Protein AF-R5G4J9-F1 (afdb_monomer_lite)

Sequence (237 aa):
MSEKVEKSPFKRVKQSIEELWDEFDSHFKIKEWDGKPFEHPQTDELKATKELLESPNYYEMIPSGEECTKDNSLYLTIDQQWFDKIASGEKVVEYREIKETVMGKYLDLRESAQEQIVLNPNLGEEFDFSLDSYNNGIFLFVPRYFEYLRLGVGYNKNRDTAVVRIKGICFMPERTYKGDIFRFDYLDESVTEEKYDTAAKKGMEAVQDLLYKADGPDTYWIMAIHLGEVVELNRGK

Radius of gyration: 19.08 Å; chains: 1; bounding box: 54×46×50 Å

Foldseek 3Di:
DPPPPPPPLADEDAAAPVRVVVVLVQFWDADADPPDQADADDPPDQDCDPNNCNPRQKTFTDDPPDDDDPVQEQEDEDAPVVVVCVQVVVGQKDKDWDDPVCVSSWFNRYQYPVRDDDWSPNQDPDFDPDQFFCRSVGGTTHTDHHQWYWYWYDDDPQTKIWIWGFRIKGKGFDAQPVGARQAFAPPPPVDDPVCCVVQVVVPDNSNSVSGGDNPHRGTTMMMMTGTDDTPDIDHGD

pLDDT: mean 93.93, std 9.13, range [38.09, 98.5]

Secondary structure (DSSP, 8-state):
--------S-EE-SS-HHHHHHHHHHHEEEPPP-S---PPPPSS-SS--HHHHH-TTEEEE----PPP-SSSEEEEEE-HHHHHHHHTTS--EEEEEE-HHHHHHHB--EE-TTS---B-TT--SS---STTB-GGG--SBPBPP-SEEEEEESS-SS--EEEEEEEEEEEEEPBPTTSSB-EE-TT-TTS-HHHHHHHHTT-HHHHHHHH--TT-SEE-EEEEEEEEEEEEEE---

Structure (mmCIF, N/CA/C/O backbone):
data_AF-R5G4J9-F1
#
_entry.id   AF-R5G4J9-F1
#
loop_
_atom_site.group_PDB
_atom_site.id
_atom_site.type_symbol
_atom_site.label_atom_id
_atom_site.label_alt_id
_atom_site.label_comp_id
_atom_site.label_asym_id
_atom_site.label_entity_id
_atom_site.label_seq_id
_atom_site.pdbx_PDB_ins_code
_atom_site.Cartn_x
_atom_site.Cartn_y
_atom_site.Cartn_z
_atom_site.occupancy
_atom_site.B_iso_or_equiv
_atom_site.auth_seq_id
_atom_site.auth_comp_id
_atom_site.auth_asym_id
_atom_site.auth_atom_id
_atom_site.pdbx_PDB_model_num
ATOM 1 N N . MET A 1 1 ? 15.648 29.287 -13.900 1.00 39.91 1 MET A N 1
ATOM 2 C CA . MET A 1 1 ? 14.796 28.204 -13.372 1.00 39.91 1 MET A CA 1
ATOM 3 C C . MET A 1 1 ? 14.854 28.314 -11.864 1.00 39.91 1 MET A C 1
ATOM 5 O O . MET A 1 1 ? 15.954 28.304 -11.336 1.00 39.91 1 MET A O 1
ATOM 9 N N . SER A 1 2 ? 13.735 28.568 -11.185 1.00 38.09 2 SER A N 1
ATOM 10 C CA . SER A 1 2 ? 13.723 28.533 -9.720 1.00 38.09 2 SER A CA 1
ATOM 11 C C . SER A 1 2 ? 13.909 27.080 -9.300 1.00 38.09 2 SER A C 1
ATOM 13 O O . SER A 1 2 ? 13.044 26.261 -9.617 1.00 38.09 2 SER A O 1
ATOM 15 N N . GLU A 1 3 ? 15.018 26.761 -8.637 1.00 43.56 3 GLU A N 1
ATOM 16 C CA . GLU A 1 3 ? 15.161 25.514 -7.889 1.00 43.56 3 GLU A CA 1
ATOM 17 C C . GLU A 1 3 ? 13.954 25.420 -6.953 1.00 43.56 3 GLU A C 1
ATOM 19 O O . GLU A 1 3 ? 13.803 26.205 -6.013 1.00 43.56 3 GLU A O 1
ATOM 24 N N . LYS A 1 4 ? 13.008 24.532 -7.273 1.00 43.41 4 LYS A N 1
ATOM 25 C CA . LYS A 1 4 ? 11.999 24.144 -6.297 1.00 43.41 4 LYS A CA 1
ATOM 26 C C . LYS A 1 4 ? 12.796 23.460 -5.201 1.00 43.41 4 LYS A C 1
ATOM 28 O O . LYS A 1 4 ? 13.317 22.381 -5.436 1.00 43.41 4 LYS A O 1
ATOM 33 N N . VAL A 1 5 ? 12.926 24.110 -4.048 1.00 44.66 5 VAL A N 1
ATOM 34 C CA . VAL A 1 5 ? 13.432 23.456 -2.842 1.00 44.66 5 VAL A CA 1
ATOM 35 C C . VAL A 1 5 ? 12.524 22.258 -2.612 1.00 44.66 5 VAL A C 1
ATOM 37 O O . VAL A 1 5 ? 11.349 22.421 -2.265 1.00 44.66 5 VAL A O 1
ATOM 40 N N . GLU A 1 6 ? 13.039 21.077 -2.920 1.00 54.91 6 GLU A N 1
ATOM 41 C CA . GLU A 1 6 ? 12.341 19.821 -2.740 1.00 54.91 6 GLU A CA 1
ATOM 42 C C . GLU A 1 6 ? 12.129 19.663 -1.238 1.00 54.91 6 GLU A C 1
ATOM 44 O O . GLU A 1 6 ? 13.070 19.558 -0.449 1.00 54.91 6 GLU A O 1
ATOM 49 N N . LYS A 1 7 ? 10.879 19.829 -0.802 1.00 69.62 7 LYS A N 1
ATOM 50 C CA . LYS A 1 7 ? 10.555 19.673 0.610 1.00 69.62 7 LYS A CA 1
ATOM 51 C C . LYS A 1 7 ? 10.703 18.197 0.924 1.00 69.62 7 LYS A C 1
ATOM 53 O O . LYS A 1 7 ? 9.958 17.401 0.360 1.00 69.62 7 LYS A O 1
ATOM 58 N N . SER A 1 8 ? 11.624 17.880 1.833 1.00 82.12 8 SER A N 1
ATOM 59 C CA . SER A 1 8 ? 11.754 16.538 2.391 1.00 82.12 8 SER A CA 1
ATOM 60 C C . SER A 1 8 ? 10.366 15.990 2.753 1.00 82.12 8 SER A C 1
ATOM 62 O O . SER A 1 8 ? 9.565 16.713 3.364 1.00 82.12 8 SER A O 1
ATOM 64 N N . PRO A 1 9 ? 10.050 14.745 2.363 1.00 87.25 9 PRO A N 1
ATOM 65 C CA . PRO A 1 9 ? 8.770 14.133 2.689 1.00 87.25 9 PRO A 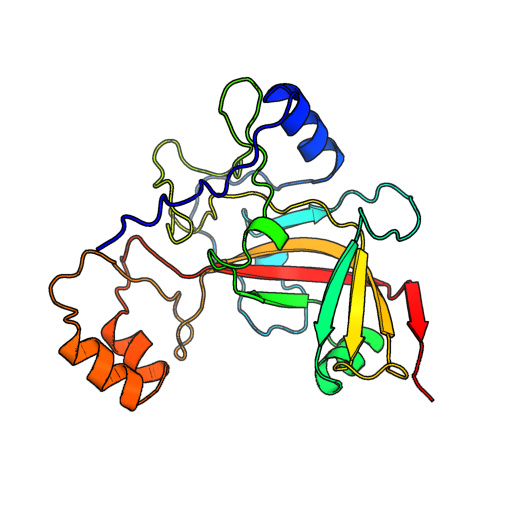CA 1
ATOM 66 C C . PRO A 1 9 ? 8.655 13.773 4.175 1.00 87.25 9 PRO A C 1
ATOM 68 O O . PRO A 1 9 ? 7.545 13.540 4.669 1.00 87.25 9 PRO A O 1
ATOM 71 N N . PHE A 1 10 ? 9.787 13.754 4.882 1.00 93.44 10 PHE A N 1
ATOM 72 C CA . PHE A 1 10 ? 9.883 13.398 6.285 1.00 93.44 10 PHE A CA 1
ATOM 73 C C . PHE A 1 10 ? 9.417 14.532 7.196 1.00 93.44 10 PHE A C 1
ATOM 75 O O . PHE A 1 10 ? 9.657 15.720 6.959 1.00 93.44 10 PHE A O 1
ATOM 82 N N . LYS A 1 11 ? 8.713 14.153 8.262 1.00 94.38 11 LYS A N 1
ATOM 83 C CA . LYS A 1 11 ? 8.150 15.080 9.243 1.00 94.38 11 LYS A CA 1
ATOM 84 C C . LYS A 1 11 ? 8.848 14.876 10.573 1.00 94.38 11 LYS A C 1
ATOM 86 O O . LYS A 1 11 ? 8.562 13.906 11.270 1.00 94.38 11 LYS A O 1
ATOM 91 N N . ARG A 1 12 ? 9.715 15.818 10.938 1.00 96.12 12 ARG A N 1
ATOM 92 C CA . ARG A 1 12 ? 10.417 15.777 12.220 1.00 96.12 12 ARG A CA 1
ATOM 93 C C . ARG A 1 12 ? 9.437 15.823 13.391 1.00 96.12 12 ARG A C 1
ATOM 95 O O . ARG A 1 12 ? 8.566 16.698 13.449 1.00 96.12 12 ARG A O 1
ATOM 102 N N . VAL A 1 13 ? 9.609 14.904 14.331 1.00 97.38 13 VAL A N 1
ATOM 103 C CA . VAL A 1 13 ? 8.850 14.815 15.579 1.00 97.38 13 VAL A CA 1
ATOM 104 C C . VAL A 1 13 ? 9.781 14.908 16.788 1.00 97.38 13 VAL A C 1
ATOM 106 O O . VAL A 1 13 ? 11.002 14.951 16.656 1.00 97.38 13 VAL A O 1
ATOM 109 N N . LYS A 1 14 ? 9.198 15.022 17.987 1.00 97.88 14 LYS A N 1
ATOM 110 C CA . LYS A 1 14 ? 9.971 15.074 19.238 1.00 97.88 14 LYS A CA 1
ATOM 111 C C . LYS A 1 14 ? 10.333 13.690 19.769 1.00 97.88 14 LYS A C 1
ATOM 113 O O . LYS A 1 14 ? 11.244 13.617 20.585 1.00 97.88 14 LYS A O 1
ATOM 118 N N . GLN A 1 15 ? 9.603 12.657 19.342 1.00 98.31 15 GLN A N 1
ATOM 119 C CA . GLN A 1 15 ? 9.831 11.289 19.787 1.00 98.31 15 GLN A CA 1
ATOM 120 C C . GLN A 1 15 ? 11.236 10.806 19.420 1.00 98.31 15 GLN A C 1
ATOM 122 O O . GLN A 1 15 ? 11.777 11.184 18.371 1.00 98.31 15 GLN A O 1
ATOM 127 N N . SER A 1 16 ? 11.814 9.972 20.278 1.00 98.31 16 SER A N 1
ATOM 128 C CA . SER A 1 16 ? 13.014 9.213 19.945 1.00 98.31 16 SER A CA 1
ATOM 129 C C . SER A 1 16 ? 12.702 8.100 18.940 1.00 98.31 16 SER A C 1
ATOM 131 O O . SER A 1 16 ? 11.540 7.776 18.695 1.00 98.31 16 SER A O 1
ATOM 133 N N . ILE A 1 17 ? 13.735 7.512 18.332 1.00 98.06 17 ILE A N 1
ATOM 134 C CA . ILE A 1 17 ? 13.544 6.354 17.451 1.00 98.06 17 ILE A CA 1
ATOM 135 C C . ILE A 1 17 ? 12.965 5.155 18.215 1.00 98.06 17 ILE A C 1
ATOM 137 O O . ILE A 1 17 ? 12.125 4.444 17.677 1.00 98.06 17 ILE A O 1
ATOM 141 N N . GLU A 1 18 ? 13.349 4.970 19.480 1.00 98.38 18 GLU A N 1
ATOM 142 C CA . GLU A 1 18 ? 12.827 3.908 20.345 1.00 98.38 18 GLU A CA 1
ATOM 143 C C . GLU A 1 18 ? 11.337 4.108 20.630 1.00 98.38 18 GLU A C 1
ATOM 145 O O . GLU A 1 18 ? 10.565 3.172 20.480 1.00 98.38 18 GLU A O 1
ATOM 150 N N . GLU A 1 19 ? 10.906 5.336 20.938 1.00 98.44 19 GLU A N 1
ATOM 151 C CA . GLU A 1 19 ? 9.484 5.642 21.146 1.00 98.44 19 GLU A CA 1
ATOM 152 C C . GLU A 1 19 ? 8.648 5.412 19.875 1.00 98.44 19 GLU A C 1
ATOM 154 O O . GLU A 1 19 ? 7.492 5.000 19.963 1.00 98.44 19 GLU A O 1
ATOM 159 N N . LEU A 1 20 ? 9.215 5.666 18.687 1.00 98.44 20 LEU A N 1
ATOM 160 C CA . LEU A 1 20 ? 8.542 5.374 17.418 1.00 98.44 20 LEU A CA 1
ATOM 161 C C . LEU A 1 20 ? 8.439 3.866 17.148 1.00 98.44 20 LEU A C 1
ATOM 163 O O . LEU A 1 20 ? 7.409 3.422 16.642 1.00 98.44 20 LEU A O 1
ATOM 167 N N . TRP A 1 21 ? 9.468 3.088 17.492 1.00 98.19 21 TRP A N 1
ATOM 168 C CA . TRP A 1 21 ? 9.424 1.626 17.408 1.00 98.19 21 TRP A CA 1
ATOM 169 C C . TRP A 1 21 ? 8.446 1.019 18.415 1.00 98.19 21 TRP A C 1
ATOM 171 O O . TRP A 1 21 ? 7.637 0.185 18.022 1.00 98.19 21 TRP A O 1
ATOM 181 N N . ASP A 1 22 ? 8.435 1.495 19.662 1.00 98.25 22 ASP A N 1
ATOM 182 C CA . ASP A 1 22 ? 7.471 1.062 20.681 1.00 98.25 22 ASP A CA 1
ATOM 183 C C . ASP A 1 22 ? 6.025 1.333 20.226 1.00 98.25 22 ASP A C 1
ATOM 185 O O . ASP A 1 22 ? 5.135 0.493 20.387 1.00 98.25 22 ASP A O 1
ATOM 189 N N . GLU A 1 23 ? 5.778 2.502 19.619 1.00 97.44 23 GLU A N 1
ATOM 190 C CA . GLU A 1 23 ? 4.481 2.835 19.027 1.00 97.44 23 GLU A CA 1
ATOM 191 C C . GLU A 1 23 ? 4.140 1.887 17.865 1.00 97.44 23 GLU A C 1
ATOM 193 O O . GLU A 1 23 ? 3.030 1.352 17.816 1.00 97.44 23 GLU A O 1
ATOM 198 N N . PHE A 1 24 ? 5.086 1.636 16.956 1.00 97.94 24 PHE A N 1
ATOM 199 C CA . PHE A 1 24 ? 4.911 0.711 15.836 1.00 97.94 24 PHE A CA 1
ATOM 200 C C . PHE A 1 24 ? 4.578 -0.715 16.312 1.00 97.94 24 PHE A C 1
ATOM 202 O O . PHE A 1 24 ? 3.574 -1.283 15.873 1.00 97.94 24 PHE A O 1
ATOM 209 N N . ASP A 1 25 ? 5.336 -1.257 17.264 1.00 97.69 25 ASP A N 1
ATOM 210 C CA . ASP A 1 25 ? 5.150 -2.609 17.809 1.00 97.69 25 ASP A CA 1
ATOM 211 C C . ASP A 1 25 ? 3.838 -2.750 18.599 1.00 97.69 25 ASP A C 1
ATOM 213 O O . ASP A 1 25 ? 3.261 -3.837 18.689 1.00 97.69 25 ASP A O 1
ATOM 217 N N . SER A 1 26 ? 3.314 -1.646 19.143 1.00 97.19 26 SER A N 1
ATOM 218 C CA . SER A 1 26 ? 1.988 -1.628 19.774 1.00 97.19 26 SER A CA 1
ATOM 219 C C . SER A 1 26 ? 0.833 -1.727 18.766 1.00 97.19 26 SER A C 1
ATOM 221 O O . SER A 1 26 ? -0.280 -2.120 19.126 1.00 97.19 26 SER A O 1
ATOM 223 N N . HIS A 1 27 ? 1.095 -1.391 17.501 1.00 97.31 27 HIS A N 1
ATOM 224 C CA . HIS A 1 27 ? 0.098 -1.271 16.442 1.00 97.31 27 HIS A CA 1
ATOM 225 C C . HIS A 1 27 ? 0.152 -2.391 15.408 1.00 97.31 27 HIS A C 1
ATOM 227 O O . HIS A 1 27 ? -0.870 -2.682 14.778 1.00 97.31 27 HIS A O 1
ATOM 233 N N . PHE A 1 28 ? 1.308 -3.027 15.235 1.00 98.19 28 PHE A N 1
ATOM 234 C CA . PHE A 1 28 ? 1.527 -3.988 14.168 1.00 98.19 28 PHE A CA 1
ATOM 235 C C . PHE A 1 28 ? 2.178 -5.269 14.669 1.00 98.19 28 PHE A C 1
ATOM 237 O O . PHE A 1 28 ? 3.071 -5.258 15.508 1.00 98.19 28 PHE A O 1
ATOM 244 N N . LYS A 1 29 ? 1.764 -6.395 14.086 1.00 97.38 29 LYS A N 1
ATOM 245 C CA . LYS A 1 29 ? 2.558 -7.625 14.092 1.00 97.38 29 LYS A CA 1
ATOM 246 C C . LYS A 1 29 ? 3.124 -7.834 12.702 1.00 97.38 29 LYS A C 1
ATOM 248 O O . LYS A 1 29 ? 2.388 -7.782 11.714 1.00 97.38 29 LYS A O 1
ATOM 253 N N . ILE A 1 30 ? 4.412 -8.129 12.640 1.00 94.75 30 ILE A N 1
ATOM 254 C CA . ILE A 1 30 ? 5.091 -8.515 11.410 1.00 94.75 30 ILE A CA 1
ATOM 255 C C . ILE A 1 30 ? 5.594 -9.950 11.532 1.00 94.75 30 ILE A C 1
ATOM 257 O O . ILE A 1 30 ? 5.901 -10.433 12.623 1.00 94.75 30 ILE A O 1
ATOM 261 N N . LYS A 1 31 ? 5.650 -10.652 10.402 1.00 91.19 31 LYS A N 1
ATOM 262 C CA . LYS A 1 31 ? 6.340 -11.937 10.321 1.00 91.19 31 LYS A CA 1
ATOM 263 C C . LYS A 1 31 ? 7.816 -11.688 10.056 1.00 91.19 31 LYS A C 1
ATOM 265 O O . LYS A 1 31 ? 8.157 -11.014 9.086 1.00 91.19 31 LYS A O 1
ATOM 270 N N . GLU A 1 32 ? 8.664 -12.268 10.896 1.00 91.31 32 GLU A N 1
ATOM 271 C CA . GLU A 1 32 ? 10.090 -12.361 10.602 1.00 91.31 32 GLU A CA 1
ATOM 272 C C . GLU A 1 32 ? 10.293 -13.130 9.297 1.00 91.31 32 GLU A C 1
ATOM 274 O O . GLU A 1 32 ? 9.683 -14.182 9.064 1.00 91.31 32 GLU A O 1
ATOM 279 N N . TRP A 1 33 ? 11.152 -12.587 8.446 1.00 92.56 33 TRP A N 1
ATOM 280 C CA . TRP A 1 33 ? 11.519 -13.188 7.179 1.00 92.56 33 TRP A CA 1
ATOM 281 C C . TRP A 1 33 ? 12.875 -13.880 7.279 1.00 92.56 33 TRP A C 1
ATOM 283 O O . TRP A 1 33 ? 13.821 -13.359 7.859 1.00 92.56 33 TRP A O 1
ATOM 293 N N . ASP A 1 34 ? 12.989 -15.062 6.678 1.00 89.75 34 ASP A N 1
ATOM 294 C CA . ASP A 1 34 ? 14.203 -15.881 6.733 1.00 89.75 34 ASP A CA 1
ATOM 295 C C . ASP A 1 34 ? 15.238 -15.528 5.648 1.00 89.75 34 ASP A C 1
ATOM 297 O O . ASP A 1 34 ? 16.209 -16.265 5.454 1.00 89.75 34 ASP A O 1
ATOM 301 N N . GLY A 1 35 ? 15.015 -14.434 4.914 1.00 88.44 35 GLY A N 1
ATOM 302 C CA . GLY A 1 35 ? 15.865 -13.972 3.819 1.00 88.44 35 GLY A CA 1
ATOM 303 C C . GLY A 1 35 ? 15.747 -14.791 2.529 1.00 88.44 35 GLY A C 1
ATOM 304 O O . GLY A 1 35 ? 16.464 -14.515 1.565 1.00 88.44 35 GLY A O 1
ATOM 305 N N . LYS A 1 36 ? 14.881 -15.815 2.471 1.00 89.88 36 LYS A N 1
ATOM 306 C CA . LYS A 1 36 ? 14.705 -16.613 1.250 1.00 89.88 36 LYS A CA 1
ATOM 307 C C . LYS A 1 36 ? 13.749 -15.933 0.273 1.00 89.88 36 LYS A C 1
ATOM 309 O O . LYS A 1 36 ? 12.754 -15.352 0.708 1.00 89.88 36 LYS A O 1
ATOM 314 N N . PRO A 1 37 ? 13.972 -16.078 -1.048 1.00 88.75 37 PRO A N 1
ATOM 315 C CA . PRO A 1 37 ? 13.021 -15.609 -2.048 1.00 88.75 37 PRO A CA 1
ATOM 316 C C . PRO A 1 37 ? 11.602 -16.094 -1.742 1.00 88.75 37 PRO A C 1
ATOM 318 O O . PRO A 1 37 ? 11.394 -17.269 -1.429 1.00 88.75 37 PRO A O 1
ATOM 321 N N . PHE A 1 38 ? 10.637 -15.190 -1.854 1.00 91.56 38 PHE A N 1
ATOM 322 C CA . PHE A 1 38 ? 9.226 -15.464 -1.627 1.00 91.56 38 PHE A CA 1
ATOM 323 C C . PHE A 1 38 ? 8.417 -15.049 -2.854 1.00 91.56 38 PHE A C 1
ATOM 325 O O . PHE A 1 38 ? 8.849 -14.230 -3.667 1.00 91.56 38 PHE A O 1
ATOM 332 N N . GLU A 1 39 ? 7.240 -15.643 -3.005 1.00 91.88 39 GLU A N 1
ATOM 333 C CA . GLU A 1 39 ? 6.326 -15.262 -4.071 1.00 91.88 39 GLU A CA 1
ATOM 334 C C . GLU A 1 39 ? 5.534 -14.027 -3.650 1.00 91.88 39 GLU A C 1
ATOM 336 O O . GLU A 1 39 ? 4.881 -14.011 -2.604 1.00 91.88 39 GLU A O 1
ATOM 341 N N . HIS A 1 40 ? 5.583 -12.984 -4.475 1.00 92.00 40 HIS A N 1
ATOM 342 C CA . HIS A 1 40 ? 4.769 -11.807 -4.233 1.00 92.00 40 HIS A CA 1
ATOM 343 C C . HIS A 1 40 ? 3.282 -12.119 -4.441 1.00 92.00 40 HIS A C 1
ATOM 345 O O . HIS A 1 40 ? 2.928 -12.796 -5.410 1.00 92.00 40 HIS A O 1
ATOM 351 N N . PRO A 1 41 ? 2.3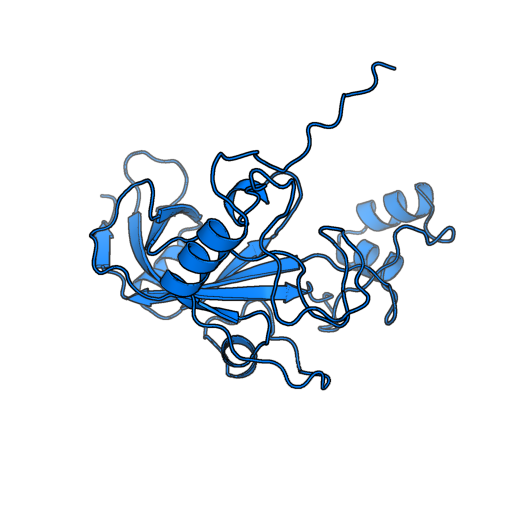91 -11.558 -3.611 1.00 88.88 41 PRO A N 1
ATOM 352 C CA . PRO A 1 41 ? 0.962 -11.594 -3.886 1.00 88.88 41 PRO A CA 1
ATOM 353 C C . PRO A 1 41 ? 0.614 -10.943 -5.239 1.00 88.88 41 PRO A C 1
ATOM 355 O O . PRO A 1 41 ? 1.374 -10.137 -5.787 1.00 88.88 41 PRO A O 1
ATOM 358 N N . GLN A 1 42 ? -0.530 -11.324 -5.805 1.00 86.25 42 GLN A N 1
ATOM 359 C CA . GLN A 1 42 ? -1.069 -10.737 -7.036 1.00 86.25 42 GLN A CA 1
ATOM 360 C C . GLN A 1 42 ? -1.941 -9.511 -6.715 1.00 86.25 42 GLN A C 1
ATOM 362 O O . GLN A 1 42 ? -2.552 -9.423 -5.642 1.00 86.25 42 GLN A O 1
ATOM 367 N N . THR A 1 43 ? -1.997 -8.559 -7.646 1.00 82.00 43 THR A N 1
ATOM 368 C CA . THR A 1 43 ? -2.938 -7.433 -7.583 1.00 82.00 43 THR A CA 1
ATOM 369 C C . THR A 1 43 ? -4.337 -7.886 -7.998 1.00 82.00 43 THR A C 1
ATOM 371 O O . THR A 1 43 ? -4.513 -8.962 -8.562 1.00 82.00 43 THR A O 1
ATOM 374 N N . ASP A 1 44 ? -5.347 -7.070 -7.693 1.00 83.25 44 ASP A N 1
ATOM 375 C CA . ASP A 1 44 ? -6.749 -7.260 -8.107 1.00 83.25 44 ASP A CA 1
ATOM 376 C C . ASP A 1 44 ? -7.477 -8.486 -7.536 1.00 83.25 44 ASP A C 1
ATOM 378 O O . ASP A 1 44 ? -8.682 -8.655 -7.755 1.00 83.25 44 ASP A O 1
ATOM 382 N N . GLU A 1 45 ? -6.801 -9.274 -6.701 1.00 88.19 45 GLU A N 1
ATOM 383 C CA . GLU A 1 45 ? -7.424 -10.341 -5.933 1.00 88.19 45 GLU A CA 1
ATOM 384 C C . GLU A 1 45 ? -8.492 -9.774 -4.993 1.00 88.19 45 GLU A C 1
ATOM 386 O O . GLU A 1 45 ? -8.295 -8.836 -4.216 1.00 88.19 45 GLU A O 1
ATOM 391 N N . LEU A 1 46 ? -9.686 -10.361 -5.047 1.00 89.94 46 LEU A N 1
ATOM 392 C CA . LEU A 1 46 ? -10.774 -9.946 -4.162 1.00 89.94 46 LEU A CA 1
ATOM 393 C C . LEU A 1 46 ? -10.604 -10.518 -2.755 1.00 89.94 46 LEU A C 1
ATOM 395 O O . LEU A 1 46 ? -11.253 -10.039 -1.825 1.00 89.94 46 LEU A O 1
ATOM 399 N N . LYS A 1 47 ? -9.765 -11.546 -2.596 1.00 94.12 47 LYS A N 1
ATOM 400 C CA . LYS A 1 47 ? -9.529 -12.264 -1.344 1.00 94.12 47 LYS A CA 1
ATOM 401 C C . LYS A 1 47 ? -8.102 -12.049 -0.850 1.00 94.12 47 LYS A C 1
ATOM 403 O O . LYS A 1 47 ? -7.181 -11.900 -1.639 1.00 94.12 47 LYS A O 1
ATOM 408 N N . ALA A 1 48 ? -7.926 -12.068 0.469 1.00 93.75 48 ALA A N 1
ATOM 409 C CA . ALA A 1 48 ? -6.599 -12.106 1.069 1.00 93.75 48 ALA A CA 1
ATOM 410 C C . ALA A 1 48 ? -6.010 -13.505 0.853 1.00 93.75 48 ALA A C 1
ATOM 412 O O . ALA A 1 48 ? -6.447 -14.470 1.486 1.00 93.75 48 ALA A O 1
ATOM 413 N N . THR A 1 49 ? -5.079 -13.620 -0.092 1.00 95.44 49 THR A N 1
ATOM 414 C CA . THR A 1 49 ? -4.434 -14.893 -0.420 1.00 95.44 49 THR A CA 1
ATOM 415 C C . THR A 1 49 ? -3.390 -15.270 0.628 1.00 95.44 49 THR A C 1
ATOM 417 O O . THR A 1 49 ? -3.029 -14.472 1.498 1.00 95.44 49 THR A O 1
ATOM 420 N N . LYS A 1 50 ? -2.888 -16.504 0.550 1.00 94.62 50 LYS A N 1
ATOM 421 C CA . LYS A 1 50 ? -1.819 -16.971 1.435 1.00 94.62 50 LYS A CA 1
ATOM 422 C C . LYS A 1 50 ? -0.547 -16.144 1.235 1.00 94.62 50 LYS A C 1
ATOM 424 O O . LYS A 1 50 ? 0.049 -15.711 2.213 1.00 94.62 50 LYS A O 1
ATOM 429 N N . GLU A 1 51 ? -0.198 -15.866 -0.016 1.00 94.69 51 GLU A N 1
ATOM 430 C CA . GLU A 1 51 ? 0.965 -15.070 -0.420 1.00 94.69 51 GLU A CA 1
ATOM 431 C C . GLU A 1 51 ? 0.879 -13.654 0.161 1.00 94.69 51 GLU A C 1
ATOM 433 O O . GLU A 1 51 ? 1.880 -13.108 0.610 1.00 94.69 51 GLU A O 1
ATOM 438 N N . LEU A 1 52 ? -0.328 -13.077 0.238 1.00 95.94 52 LEU A N 1
ATOM 439 C CA . LEU A 1 52 ? -0.537 -11.777 0.875 1.00 95.94 52 LEU A CA 1
ATOM 440 C C . LEU A 1 52 ? -0.300 -11.845 2.383 1.00 95.94 52 LEU A C 1
ATOM 442 O O . LEU A 1 52 ? 0.410 -11.006 2.923 1.00 95.94 52 LEU A O 1
ATOM 446 N N . LEU A 1 53 ? -0.884 -12.832 3.064 1.00 96.12 53 LEU A N 1
ATOM 447 C CA . LEU A 1 53 ? -0.824 -12.947 4.527 1.00 96.12 53 LEU A CA 1
ATOM 448 C C . LEU A 1 53 ? 0.523 -13.465 5.051 1.00 96.12 53 LEU A C 1
ATOM 450 O O . LEU A 1 53 ? 0.812 -13.348 6.244 1.00 96.12 53 LEU A O 1
ATOM 454 N N . GLU A 1 54 ? 1.317 -14.114 4.206 1.00 95.00 54 GLU A N 1
ATOM 455 C CA . GLU A 1 54 ? 2.656 -14.626 4.524 1.00 95.00 54 GLU A CA 1
ATOM 456 C C . GLU A 1 54 ? 3.781 -13.744 3.980 1.00 95.00 54 GLU A C 1
ATOM 458 O O . GLU A 1 54 ? 4.941 -14.004 4.287 1.00 95.00 54 GLU A O 1
ATOM 463 N N . SER A 1 55 ? 3.447 -12.690 3.232 1.00 96.31 55 SER A N 1
ATOM 464 C CA . SER A 1 55 ? 4.417 -11.726 2.723 1.00 96.31 55 SER A CA 1
ATOM 465 C C . SER A 1 55 ? 5.224 -11.088 3.865 1.00 96.31 55 SER A C 1
ATOM 467 O O . SER A 1 55 ? 4.635 -10.655 4.861 1.00 96.31 55 SER A O 1
ATOM 469 N N . PRO A 1 56 ? 6.549 -10.926 3.710 1.00 96.56 56 PRO A N 1
ATOM 470 C CA . PRO A 1 56 ? 7.380 -10.175 4.652 1.00 96.56 56 PRO A CA 1
ATOM 471 C C . PRO A 1 56 ? 7.085 -8.666 4.643 1.00 96.56 56 PRO A C 1
ATOM 473 O O . PRO A 1 56 ? 7.582 -7.937 5.496 1.00 96.56 56 PRO A O 1
ATOM 476 N N . ASN A 1 57 ? 6.258 -8.198 3.702 1.00 97.50 57 ASN A N 1
ATOM 477 C CA . ASN A 1 57 ? 5.733 -6.834 3.655 1.00 97.50 57 ASN A CA 1
ATOM 478 C C . ASN A 1 57 ? 4.313 -6.720 4.231 1.00 97.50 57 ASN A C 1
ATOM 480 O O . ASN A 1 57 ? 3.671 -5.690 4.017 1.00 97.50 57 ASN A O 1
ATOM 484 N N . TYR A 1 58 ? 3.783 -7.772 4.870 1.00 98.38 58 TYR A N 1
ATOM 485 C CA . TYR A 1 58 ? 2.465 -7.756 5.500 1.00 98.38 58 TYR A CA 1
ATOM 486 C C . TYR A 1 58 ? 2.559 -7.378 6.979 1.00 98.38 58 TYR A C 1
ATOM 488 O O . TYR A 1 58 ? 3.211 -8.047 7.779 1.00 98.38 58 TYR A O 1
ATOM 496 N N . TYR A 1 59 ? 1.828 -6.328 7.332 1.00 98.44 59 TYR A N 1
ATOM 497 C CA . TYR A 1 59 ? 1.703 -5.782 8.672 1.00 98.44 59 TYR A CA 1
ATOM 498 C C . TYR A 1 59 ? 0.291 -6.086 9.172 1.00 98.44 59 TYR A C 1
ATOM 500 O O . TYR A 1 59 ? -0.683 -5.468 8.731 1.00 98.44 59 TYR A O 1
ATOM 508 N N . GLU A 1 60 ? 0.158 -7.070 10.059 1.00 98.31 60 GLU A N 1
ATOM 509 C CA . GLU A 1 60 ? -1.113 -7.381 10.714 1.00 98.31 60 GLU A CA 1
ATOM 510 C C . GLU A 1 60 ? -1.436 -6.276 11.723 1.00 98.31 60 GLU A C 1
ATOM 512 O O . GLU A 1 60 ? -0.602 -5.933 12.558 1.00 98.31 60 GLU A O 1
ATOM 517 N N . MET A 1 61 ? -2.646 -5.721 11.656 1.00 97.00 61 MET A N 1
ATOM 518 C CA . MET A 1 61 ? -3.078 -4.674 12.580 1.00 97.00 61 MET A CA 1
ATOM 519 C C . MET A 1 61 ? -3.399 -5.268 13.951 1.00 97.00 61 MET A C 1
ATOM 521 O O . MET A 1 61 ? -4.145 -6.244 14.058 1.00 97.00 61 MET A O 1
ATOM 525 N N . ILE A 1 62 ? -2.909 -4.619 15.004 1.00 96.88 62 ILE A N 1
ATOM 526 C CA . ILE A 1 62 ? -3.350 -4.831 16.380 1.00 96.88 62 ILE A CA 1
ATOM 527 C C . ILE A 1 62 ? -4.499 -3.842 16.644 1.00 96.88 62 ILE A C 1
ATOM 529 O O . ILE A 1 62 ? -4.283 -2.625 16.611 1.00 96.88 62 ILE A O 1
ATOM 533 N N . PRO A 1 63 ? -5.738 -4.322 16.867 1.00 92.75 63 PRO A N 1
ATOM 534 C CA . PRO A 1 63 ? -6.860 -3.439 17.170 1.00 92.75 63 PRO A CA 1
ATOM 535 C C . PRO A 1 63 ? -6.637 -2.736 18.510 1.00 92.75 63 PRO A C 1
ATOM 537 O O . PRO A 1 63 ? -6.352 -3.403 19.508 1.00 92.75 63 PRO A O 1
ATOM 540 N N . SER A 1 64 ? -6.817 -1.415 18.549 1.00 93.44 64 SER A N 1
ATOM 541 C CA . SER A 1 64 ? -6.758 -0.662 19.809 1.00 93.44 64 SER A CA 1
ATOM 542 C C . SER A 1 64 ? -8.005 -0.898 20.671 1.00 93.44 64 SER A C 1
ATOM 544 O O . SER A 1 64 ? -7.959 -0.776 21.894 1.00 93.44 64 SER A O 1
ATOM 546 N N . GLY A 1 65 ? -9.123 -1.266 20.030 1.00 90.94 65 GLY A N 1
ATOM 547 C CA . GLY A 1 65 ? -10.438 -1.362 20.663 1.00 90.94 65 GLY A CA 1
ATOM 548 C C . GLY A 1 65 ? -11.179 -0.024 20.741 1.00 90.94 65 GLY A C 1
ATOM 549 O O . GLY A 1 65 ? -12.295 0.010 21.259 1.00 90.94 65 GLY A O 1
ATOM 550 N N . GLU A 1 66 ? -10.590 1.059 20.232 1.00 94.81 66 GLU A N 1
ATOM 551 C CA . GLU A 1 66 ? -11.236 2.365 20.131 1.00 94.81 66 GLU A CA 1
ATOM 552 C C . GLU A 1 66 ? -12.254 2.416 18.986 1.00 94.81 66 GLU A C 1
ATOM 554 O O . GLU A 1 66 ? -12.131 1.726 17.979 1.00 94.81 66 GLU A O 1
ATOM 559 N N . GLU A 1 67 ? -13.258 3.283 19.123 1.00 95.62 67 GLU A N 1
ATOM 560 C CA . GLU A 1 67 ? -14.223 3.558 18.056 1.00 95.62 67 GLU A CA 1
ATOM 561 C C . GLU A 1 67 ? -13.578 4.295 16.869 1.00 95.62 67 GLU A C 1
ATOM 563 O O . GLU A 1 67 ? -12.533 4.944 16.981 1.00 95.62 67 GLU A O 1
ATOM 568 N N . CYS A 1 68 ? -14.233 4.250 15.706 1.00 97.06 68 CYS A N 1
ATOM 569 C CA . CYS A 1 68 ? -13.739 4.943 14.518 1.00 97.06 68 CYS A CA 1
ATOM 570 C C . CYS A 1 68 ? -13.745 6.473 14.708 1.00 97.06 68 CYS A C 1
ATOM 572 O O . CYS A 1 68 ? -14.781 7.103 14.923 1.00 97.06 68 CYS A O 1
ATOM 574 N N . THR A 1 69 ? -12.589 7.102 14.502 1.00 96.81 69 THR A N 1
ATOM 575 C CA . THR A 1 69 ? -12.384 8.556 14.501 1.00 96.81 69 THR A CA 1
ATOM 576 C C . THR A 1 69 ? -11.746 9.010 13.189 1.00 96.81 69 THR A C 1
ATOM 578 O O . THR A 1 69 ? -11.465 8.215 12.296 1.00 96.81 69 THR A O 1
ATOM 581 N N . LYS A 1 70 ? -11.529 10.318 13.013 1.00 94.25 70 LYS A N 1
ATOM 582 C CA . LYS A 1 70 ? -10.792 10.831 11.846 1.00 94.25 70 LYS A CA 1
ATOM 583 C C . LYS A 1 70 ? -9.304 10.465 11.898 1.00 94.25 70 LYS A C 1
ATOM 585 O O . LYS A 1 70 ? -8.695 10.330 10.842 1.00 94.25 70 LYS A O 1
ATOM 590 N N . ASP A 1 71 ? -8.741 10.339 13.094 1.00 92.75 71 ASP A N 1
ATOM 591 C CA . ASP A 1 71 ? -7.296 10.218 13.279 1.00 92.75 71 ASP A CA 1
ATOM 592 C C . ASP A 1 71 ? -6.827 8.762 13.179 1.00 92.75 71 ASP A C 1
ATOM 594 O O . ASP A 1 71 ? -5.760 8.517 12.621 1.00 92.75 71 ASP A O 1
ATOM 598 N N . ASN A 1 72 ? -7.663 7.805 13.602 1.00 95.69 72 ASN A N 1
ATOM 599 C CA . ASN A 1 72 ? -7.411 6.365 13.458 1.00 95.69 72 ASN A CA 1
ATOM 600 C C . ASN A 1 72 ? -8.016 5.760 12.174 1.00 95.69 72 ASN A C 1
ATOM 602 O O . ASN A 1 72 ? -8.112 4.537 12.056 1.00 95.69 72 ASN A O 1
ATOM 606 N N . SER A 1 73 ? -8.444 6.588 11.210 1.00 97.38 73 SER A N 1
ATOM 607 C CA . SER A 1 73 ? -9.048 6.099 9.969 1.00 97.38 73 SER A CA 1
ATOM 608 C C . SER A 1 73 ? -8.495 6.720 8.694 1.00 97.38 73 SER A C 1
ATOM 610 O O . SER A 1 73 ? -8.152 7.901 8.611 1.00 97.38 73 SER A O 1
ATOM 612 N N . LEU A 1 74 ? -8.478 5.901 7.645 1.00 97.69 74 LEU A N 1
ATOM 613 C CA . LEU A 1 74 ? -8.156 6.310 6.289 1.00 97.69 74 LEU A CA 1
ATOM 614 C C . LEU A 1 74 ? -9.447 6.588 5.521 1.00 97.69 74 LEU A C 1
ATOM 616 O O . LEU A 1 74 ? -10.257 5.690 5.315 1.00 97.69 74 LEU A O 1
ATOM 620 N N . TYR A 1 75 ? -9.639 7.819 5.046 1.00 96.88 75 TYR A N 1
ATOM 621 C CA . TYR A 1 75 ? -10.765 8.140 4.166 1.00 96.88 75 TYR A CA 1
ATOM 622 C C . TYR A 1 75 ? -10.403 7.962 2.681 1.00 96.88 75 TYR A C 1
ATOM 624 O O . TYR A 1 75 ? -9.426 8.551 2.187 1.00 96.88 75 TYR A O 1
ATOM 632 N N . LEU A 1 76 ? -11.233 7.206 1.956 1.00 96.44 76 LEU A N 1
ATOM 633 C CA . LEU A 1 76 ? -11.142 6.987 0.514 1.00 96.44 76 LEU A CA 1
ATOM 634 C C . LEU A 1 76 ? -12.482 7.251 -0.181 1.00 96.44 76 LEU A C 1
ATOM 636 O O . LEU A 1 76 ? -13.556 6.897 0.305 1.00 96.44 76 LEU A O 1
ATOM 640 N N . THR A 1 77 ? -12.393 7.846 -1.367 1.00 96.19 77 THR A N 1
ATOM 641 C CA . THR A 1 77 ? -13.489 7.826 -2.336 1.00 96.19 77 THR A CA 1
ATOM 642 C C . THR A 1 77 ? -13.339 6.584 -3.213 1.00 96.19 77 THR A C 1
ATOM 644 O O . THR A 1 77 ? -12.218 6.190 -3.552 1.00 96.19 77 THR A O 1
ATOM 647 N N . ILE A 1 78 ? -14.461 5.961 -3.560 1.00 96.75 78 ILE A N 1
ATOM 648 C CA . ILE A 1 78 ? -14.494 4.709 -4.317 1.00 96.75 78 ILE A CA 1
ATOM 649 C C . ILE A 1 78 ? -15.677 4.686 -5.295 1.00 96.75 78 ILE A C 1
ATOM 651 O O . ILE A 1 78 ? -16.671 5.388 -5.092 1.00 96.75 78 ILE A O 1
ATOM 655 N N . ASP A 1 79 ? -15.570 3.884 -6.352 1.00 95.94 79 ASP A N 1
ATOM 656 C CA . ASP A 1 79 ? -16.668 3.645 -7.289 1.00 95.94 79 ASP A CA 1
ATOM 657 C C . ASP A 1 79 ? -17.715 2.693 -6.699 1.00 95.94 79 ASP A C 1
ATOM 659 O O . ASP A 1 79 ? -17.392 1.787 -5.925 1.00 95.94 79 ASP A O 1
ATOM 663 N N . GLN A 1 80 ? -18.974 2.865 -7.117 1.00 96.19 80 GLN A N 1
ATOM 664 C CA . GLN A 1 80 ? -20.119 2.106 -6.598 1.00 96.19 80 GLN A CA 1
ATOM 665 C C . GLN A 1 80 ? -19.907 0.587 -6.694 1.00 96.19 80 GLN A C 1
ATOM 667 O O . GLN A 1 80 ? -20.143 -0.125 -5.724 1.00 96.19 80 GLN A O 1
ATOM 672 N N . GLN A 1 81 ? -19.392 0.089 -7.825 1.00 96.38 81 GLN A N 1
ATOM 673 C CA . GLN A 1 81 ? -19.197 -1.351 -8.025 1.00 96.38 81 GLN A CA 1
ATOM 674 C C . GLN A 1 81 ? -18.261 -1.978 -6.979 1.00 96.38 81 GLN A C 1
ATOM 676 O O . GLN A 1 81 ? -18.489 -3.098 -6.529 1.00 96.38 81 GLN A O 1
ATOM 681 N N . TRP A 1 82 ? -17.211 -1.260 -6.569 1.00 97.06 82 TRP A N 1
ATOM 682 C CA . TRP A 1 82 ? -16.245 -1.756 -5.592 1.00 97.06 82 TRP A CA 1
ATOM 683 C C . TRP A 1 82 ? -16.759 -1.575 -4.173 1.00 97.06 82 TRP A C 1
ATOM 685 O O . TRP A 1 82 ? -16.580 -2.464 -3.344 1.00 97.06 82 TRP A O 1
ATOM 695 N N . PHE A 1 83 ? -17.461 -0.468 -3.921 1.00 97.62 83 PHE A N 1
ATOM 696 C CA . PHE A 1 83 ? -18.179 -0.259 -2.673 1.00 97.62 83 PHE A CA 1
ATOM 697 C C . PHE A 1 83 ? -19.147 -1.409 -2.384 1.00 97.62 83 PHE A C 1
ATOM 699 O O . PHE A 1 83 ? -19.121 -1.964 -1.291 1.00 97.62 83 PHE A O 1
ATOM 706 N N . ASP A 1 84 ? -19.954 -1.815 -3.366 1.00 97.56 84 ASP A N 1
ATOM 707 C CA . ASP A 1 84 ? -20.932 -2.892 -3.202 1.00 97.56 84 ASP A CA 1
ATOM 708 C C . ASP A 1 84 ? -20.272 -4.248 -2.928 1.00 97.56 84 ASP A C 1
ATOM 710 O O . ASP A 1 84 ? -20.743 -5.013 -2.080 1.00 97.56 84 ASP A O 1
ATOM 714 N N . LYS A 1 85 ? -19.138 -4.527 -3.578 1.00 97.88 85 LYS A N 1
ATOM 715 C CA . LYS A 1 85 ? -18.343 -5.732 -3.308 1.00 97.88 85 LYS A CA 1
ATOM 716 C C . LYS A 1 85 ? -17.718 -5.730 -1.916 1.00 97.88 85 LYS A C 1
ATOM 718 O O . LYS A 1 85 ? -17.670 -6.779 -1.281 1.00 97.88 85 LYS A O 1
ATOM 723 N N . ILE A 1 86 ? -17.262 -4.581 -1.422 1.00 97.88 86 ILE A N 1
ATOM 724 C CA . ILE A 1 86 ? -16.746 -4.460 -0.051 1.00 97.88 86 ILE A CA 1
ATOM 725 C C . ILE A 1 86 ? -17.892 -4.602 0.955 1.00 97.88 86 ILE A C 1
ATOM 727 O O . ILE A 1 86 ? -17.807 -5.403 1.880 1.00 97.88 86 ILE A O 1
ATOM 731 N N . ALA A 1 87 ? -18.999 -3.887 0.740 1.00 97.12 87 ALA A N 1
ATOM 732 C CA . ALA A 1 87 ? -20.161 -3.896 1.624 1.00 97.12 87 ALA A CA 1
ATOM 733 C C . ALA A 1 87 ? -20.811 -5.286 1.748 1.00 97.12 87 ALA A C 1
ATOM 735 O O . ALA A 1 87 ? -21.381 -5.605 2.788 1.00 97.12 87 ALA A O 1
ATOM 736 N N . SER A 1 88 ? -20.730 -6.112 0.702 1.00 96.44 88 SER A N 1
ATOM 737 C CA . SER A 1 88 ? -21.208 -7.502 0.711 1.00 96.44 88 SER A CA 1
ATOM 738 C C . SER A 1 88 ? -20.188 -8.518 1.244 1.00 96.44 88 SER A C 1
ATOM 740 O O . SER A 1 88 ? -20.543 -9.679 1.442 1.00 96.44 88 SER A O 1
ATOM 742 N N . GLY A 1 89 ? -18.930 -8.118 1.464 1.00 95.88 89 GLY A N 1
ATOM 743 C CA . GLY A 1 89 ? -17.834 -9.019 1.840 1.00 95.88 89 GLY A CA 1
ATOM 744 C C . GLY A 1 89 ? -17.261 -9.850 0.679 1.00 95.88 89 GLY A C 1
ATOM 745 O O . GLY A 1 89 ? -16.433 -10.743 0.894 1.00 95.88 89 GLY A O 1
ATOM 746 N N . GLU A 1 90 ? -17.667 -9.582 -0.566 1.00 97.00 90 GLU A N 1
ATOM 747 C CA . GLU A 1 90 ? -17.069 -10.201 -1.754 1.00 97.00 90 GLU A CA 1
ATOM 748 C C . GLU A 1 90 ? -15.604 -9.769 -1.907 1.00 97.00 90 GLU A C 1
ATOM 750 O O . GLU A 1 90 ? -14.735 -10.626 -2.090 1.00 97.00 90 GLU A O 1
ATOM 755 N N . LYS A 1 91 ? -15.328 -8.469 -1.753 1.00 97.25 91 LYS A N 1
ATOM 756 C CA . LYS A 1 91 ? -13.988 -7.871 -1.806 1.00 97.25 91 LYS A CA 1
ATOM 757 C C . LYS A 1 91 ? -13.485 -7.582 -0.394 1.00 97.25 91 LYS A C 1
ATOM 759 O O . LYS A 1 91 ? -14.059 -6.762 0.313 1.00 97.25 91 LYS A O 1
ATOM 764 N N . VAL A 1 92 ? -12.391 -8.235 -0.011 1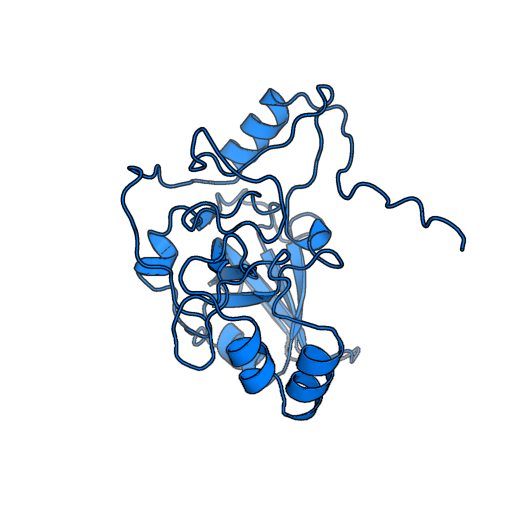.00 97.50 92 VAL A N 1
ATOM 765 C CA . VAL A 1 92 ? -11.737 -8.093 1.302 1.00 97.50 92 VAL A CA 1
ATOM 766 C C . VAL A 1 92 ? -10.321 -7.524 1.201 1.00 97.50 92 VAL A C 1
ATOM 768 O O . VAL A 1 92 ? -9.590 -7.525 2.183 1.00 97.50 92 VAL A O 1
ATOM 771 N N . VAL A 1 93 ? -9.918 -7.038 0.028 1.00 97.88 93 VAL A N 1
ATOM 772 C CA . VAL A 1 93 ? -8.646 -6.334 -0.178 1.00 97.88 93 VAL A CA 1
ATOM 773 C C . VAL A 1 93 ? -8.907 -5.084 -1.006 1.00 97.88 93 VAL A C 1
ATOM 775 O O . VAL A 1 93 ? -9.566 -5.174 -2.039 1.00 97.88 93 VAL A O 1
ATOM 778 N N . GLU A 1 94 ? -8.411 -3.928 -0.574 1.00 97.44 94 GLU A N 1
ATOM 779 C CA . GLU A 1 94 ? -8.455 -2.663 -1.320 1.00 97.44 94 GLU A CA 1
ATOM 780 C C . GLU A 1 94 ? -7.043 -2.242 -1.732 1.00 97.44 94 GLU A C 1
ATOM 782 O O . GLU A 1 94 ? -6.160 -2.149 -0.885 1.00 97.44 94 GLU A O 1
ATOM 787 N N . TYR A 1 95 ? -6.833 -1.960 -3.018 1.00 96.50 95 TYR A N 1
ATOM 788 C CA . TYR A 1 95 ? -5.510 -1.645 -3.566 1.00 96.50 95 TYR A CA 1
ATOM 789 C C . TYR A 1 95 ? -5.348 -0.147 -3.819 1.00 96.50 95 TYR A C 1
ATOM 791 O O . TYR A 1 95 ? -6.274 0.517 -4.295 1.00 96.50 95 TYR A O 1
ATOM 799 N N . ARG A 1 96 ? -4.165 0.396 -3.521 1.00 96.12 96 ARG A N 1
ATOM 800 C CA . ARG A 1 96 ? -3.797 1.788 -3.797 1.00 96.12 96 ARG A CA 1
ATOM 801 C C . ARG A 1 96 ? -2.353 1.890 -4.257 1.00 96.12 96 ARG A C 1
ATOM 803 O O . ARG A 1 96 ? -1.458 1.367 -3.611 1.00 96.12 96 ARG A O 1
ATOM 810 N N . GLU A 1 97 ? -2.144 2.625 -5.339 1.00 94.56 97 GLU A N 1
ATOM 811 C CA . GLU A 1 97 ? -0.817 3.037 -5.791 1.00 94.56 97 GLU A CA 1
ATOM 812 C C . GLU A 1 97 ? -0.130 3.896 -4.717 1.00 94.56 97 GLU A C 1
ATOM 814 O O . GLU A 1 97 ? -0.745 4.808 -4.138 1.00 94.56 97 GLU A O 1
ATOM 819 N N . ILE A 1 98 ? 1.150 3.618 -4.480 1.00 95.19 98 ILE A N 1
ATOM 820 C CA . ILE A 1 98 ? 2.039 4.471 -3.702 1.00 95.19 98 ILE A CA 1
ATOM 821 C C . ILE A 1 98 ? 2.880 5.291 -4.676 1.00 95.19 98 ILE A C 1
ATOM 823 O O . ILE A 1 98 ? 3.591 4.752 -5.509 1.00 95.19 98 ILE A O 1
ATOM 827 N N . LYS A 1 99 ? 2.799 6.614 -4.547 1.00 93.62 99 LYS A N 1
ATOM 828 C CA . LYS A 1 99 ? 3.644 7.567 -5.272 1.00 93.62 99 LYS A CA 1
ATOM 829 C C . LYS A 1 99 ? 3.948 8.763 -4.392 1.00 93.62 99 LYS A C 1
ATOM 831 O O . LYS A 1 99 ? 3.193 9.044 -3.455 1.00 93.62 99 LYS A O 1
ATOM 836 N N . GLU A 1 100 ? 4.987 9.517 -4.729 1.00 91.75 100 GLU A N 1
ATOM 837 C CA . GLU A 1 100 ? 5.480 10.660 -3.945 1.00 91.75 100 GLU A CA 1
ATOM 838 C C . GLU A 1 100 ? 4.370 11.623 -3.492 1.00 91.75 100 GLU A C 1
ATOM 840 O O . GLU A 1 100 ? 4.320 12.062 -2.344 1.00 91.75 100 GLU A O 1
ATOM 845 N N . THR A 1 101 ? 3.411 11.911 -4.377 1.00 92.06 101 THR A N 1
ATOM 846 C CA . THR A 1 101 ? 2.321 12.863 -4.102 1.00 92.06 101 THR A CA 1
ATOM 847 C C . THR A 1 101 ? 1.329 12.398 -3.032 1.00 92.06 101 THR A C 1
ATOM 849 O O . THR A 1 101 ? 0.623 13.228 -2.453 1.00 92.06 101 THR A O 1
ATOM 852 N N . VAL A 1 102 ? 1.251 11.092 -2.760 1.00 92.50 102 VAL A N 1
ATOM 853 C CA . VAL A 1 102 ? 0.287 10.498 -1.817 1.00 92.50 102 VAL A CA 1
ATOM 854 C C . VAL A 1 102 ? 0.940 9.659 -0.725 1.00 92.50 102 VAL A C 1
ATOM 856 O O . VAL A 1 102 ? 0.247 9.287 0.217 1.00 92.50 102 VAL A O 1
ATOM 859 N N . MET A 1 103 ? 2.246 9.389 -0.784 1.00 94.31 103 MET A N 1
ATOM 860 C CA . MET A 1 103 ? 2.905 8.495 0.171 1.00 94.31 103 MET A CA 1
ATOM 861 C C . MET A 1 103 ? 2.747 8.955 1.627 1.00 94.31 103 MET A C 1
ATOM 863 O O . MET A 1 103 ? 2.451 8.139 2.490 1.00 94.31 103 MET A O 1
ATOM 867 N N . GLY A 1 104 ? 2.764 10.265 1.907 1.00 94.12 104 GLY A N 1
ATOM 868 C CA . GLY A 1 104 ? 2.532 10.791 3.262 1.00 94.12 104 GLY A CA 1
ATOM 869 C C . GLY A 1 104 ? 1.107 10.585 3.806 1.00 94.12 104 GLY A C 1
ATOM 870 O O . GLY A 1 104 ? 0.837 10.906 4.966 1.00 94.12 104 GLY A O 1
ATOM 871 N N . LYS A 1 105 ? 0.178 10.089 2.977 1.00 94.75 105 LYS A N 1
ATOM 872 C CA . LYS A 1 105 ? -1.145 9.610 3.398 1.00 94.75 105 LYS A CA 1
ATOM 873 C C . LYS A 1 105 ? -1.091 8.163 3.893 1.00 94.75 105 LYS A C 1
ATOM 875 O O . LYS A 1 105 ? -1.916 7.816 4.728 1.00 94.75 105 LYS A O 1
ATOM 880 N N . TYR A 1 106 ? -0.174 7.346 3.382 1.00 97.00 106 TYR A N 1
ATOM 881 C CA . TYR A 1 106 ? -0.170 5.893 3.568 1.00 97.00 106 TYR A CA 1
ATOM 882 C C . TYR A 1 106 ? 0.993 5.379 4.412 1.00 97.00 106 TYR A C 1
ATOM 884 O O . TYR A 1 106 ? 0.841 4.361 5.076 1.00 97.00 106 TYR A O 1
ATOM 892 N N . LEU A 1 107 ? 2.127 6.073 4.394 1.00 98.06 107 LEU A N 1
ATOM 893 C CA . LEU A 1 107 ? 3.369 5.650 5.030 1.00 98.06 107 LEU A CA 1
ATOM 894 C C . LEU A 1 107 ? 3.612 6.433 6.317 1.00 98.06 107 LEU A C 1
ATOM 896 O O . LEU A 1 107 ? 3.238 7.613 6.416 1.00 98.06 107 LEU A O 1
ATOM 900 N N . ASP A 1 108 ? 4.259 5.790 7.286 1.00 97.56 108 ASP A N 1
ATOM 901 C CA . ASP A 1 108 ? 4.837 6.515 8.409 1.00 97.56 108 ASP A CA 1
ATOM 902 C C . ASP A 1 108 ? 6.150 7.168 7.967 1.00 97.56 108 ASP A C 1
ATOM 904 O O . ASP A 1 108 ? 7.145 6.503 7.705 1.00 97.56 108 ASP A O 1
ATOM 908 N N . LEU A 1 109 ? 6.119 8.493 7.836 1.00 96.94 109 LEU A N 1
ATOM 909 C CA . LEU A 1 109 ? 7.260 9.314 7.420 1.00 96.94 109 LEU A CA 1
ATOM 910 C C . LEU A 1 109 ? 7.728 10.225 8.559 1.00 96.94 109 LEU A C 1
ATOM 912 O O . LEU A 1 109 ? 8.244 11.320 8.315 1.00 96.94 109 LEU A O 1
ATOM 916 N N . ARG A 1 110 ? 7.460 9.841 9.812 1.00 97.62 110 ARG A N 1
ATOM 917 C CA . ARG A 1 110 ? 7.964 10.567 10.977 1.00 97.62 110 ARG A CA 1
ATOM 918 C C . ARG A 1 110 ? 9.464 10.343 11.109 1.00 97.62 110 ARG A C 1
ATOM 920 O O . ARG A 1 110 ? 9.932 9.213 11.101 1.00 97.62 110 ARG A O 1
ATOM 927 N N . GLU A 1 111 ? 10.186 11.444 11.260 1.00 97.94 111 GLU A N 1
ATOM 928 C CA . GLU A 1 111 ? 11.618 11.459 11.543 1.00 97.94 111 GLU A CA 1
ATOM 929 C C . GLU A 1 111 ? 11.827 11.805 13.015 1.00 97.94 111 GLU A C 1
ATOM 931 O O . GLU A 1 111 ? 11.322 12.821 13.503 1.00 97.94 111 GLU A O 1
ATOM 936 N N . SER A 1 112 ? 12.536 10.935 13.726 1.00 98.25 112 SER A N 1
ATOM 937 C CA . SER A 1 112 ? 12.792 11.055 15.155 1.00 98.25 112 SER A CA 1
ATOM 938 C C . SER A 1 112 ? 13.649 12.277 15.494 1.00 98.25 112 SER A C 1
ATOM 940 O O . SER A 1 112 ? 14.237 12.943 14.634 1.00 98.25 112 SER A O 1
ATOM 942 N N . ALA A 1 113 ? 13.788 12.556 16.789 1.00 96.50 113 ALA A N 1
ATOM 943 C CA . ALA A 1 113 ? 14.719 13.567 17.280 1.00 96.50 113 ALA A CA 1
ATOM 944 C C . ALA A 1 113 ? 16.170 13.323 16.806 1.00 96.50 113 ALA A C 1
ATOM 946 O O . ALA A 1 113 ? 16.907 14.297 16.615 1.00 96.50 113 ALA A O 1
ATOM 947 N N . GLN A 1 114 ? 16.540 12.052 16.592 1.00 97.50 114 GLN A N 1
ATOM 948 C CA . GLN A 1 114 ? 17.840 11.573 16.111 1.00 97.50 114 GLN A CA 1
ATOM 949 C C . GLN A 1 114 ? 17.971 11.545 14.580 1.00 97.50 114 GLN A C 1
ATOM 951 O O . GLN A 1 114 ? 18.977 11.047 14.087 1.00 97.50 114 GLN A O 1
ATOM 956 N N . GLU A 1 115 ? 16.992 12.067 13.834 1.00 96.25 115 GLU A N 1
ATOM 957 C CA . GLU A 1 115 ? 17.010 12.075 12.360 1.00 96.25 115 GLU A CA 1
ATOM 958 C C . GLU A 1 115 ? 16.967 10.654 11.764 1.00 96.25 115 GLU A C 1
ATOM 960 O O . GLU A 1 115 ? 17.560 10.361 10.731 1.00 96.25 115 GLU A O 1
ATOM 965 N N . GLN A 1 116 ? 16.253 9.751 12.448 1.00 96.62 116 GLN A N 1
ATOM 966 C CA . GLN A 1 116 ? 16.023 8.367 12.026 1.00 96.62 116 GLN A CA 1
ATOM 967 C C . GLN A 1 116 ? 14.535 8.125 11.769 1.00 96.62 116 GLN A C 1
ATOM 969 O O . GLN A 1 116 ? 13.678 8.782 12.358 1.00 96.62 116 GLN A O 1
ATOM 974 N N . ILE A 1 117 ? 14.221 7.150 10.919 1.00 97.00 117 ILE A N 1
ATOM 975 C CA . ILE A 1 117 ? 12.846 6.745 10.610 1.00 97.00 117 ILE A CA 1
ATOM 976 C C . ILE A 1 117 ? 12.657 5.252 10.883 1.00 97.00 117 ILE A C 1
ATOM 978 O O . ILE A 1 117 ? 13.615 4.480 10.828 1.00 97.00 117 ILE A O 1
ATOM 982 N N . VAL A 1 118 ? 11.418 4.851 11.157 1.00 97.88 118 VAL A N 1
ATOM 983 C CA . VAL A 1 118 ? 11.040 3.436 11.246 1.00 97.88 118 VAL A CA 1
ATOM 984 C C . VAL A 1 118 ? 10.973 2.864 9.829 1.00 97.88 118 VAL A C 1
ATOM 986 O O . VAL A 1 118 ? 10.258 3.386 8.971 1.00 97.88 118 VAL A O 1
ATOM 989 N N . LEU A 1 119 ? 11.739 1.806 9.581 1.00 97.62 119 LEU A N 1
ATOM 990 C CA . LEU A 1 119 ? 11.816 1.106 8.297 1.00 97.62 119 LEU A CA 1
ATOM 991 C C . LEU A 1 119 ? 11.284 -0.316 8.440 1.00 97.62 119 LEU A C 1
ATOM 993 O O . LEU A 1 119 ? 11.114 -0.811 9.549 1.00 97.62 119 LEU A O 1
ATOM 997 N N . ASN A 1 120 ? 11.023 -0.987 7.322 1.00 97.88 120 ASN A N 1
ATOM 998 C CA . ASN A 1 120 ? 10.636 -2.390 7.348 1.00 97.88 120 ASN A CA 1
ATOM 999 C C . ASN A 1 120 ? 11.742 -3.238 8.019 1.00 97.88 120 ASN A C 1
ATOM 1001 O O . ASN A 1 120 ? 12.872 -3.251 7.527 1.00 97.88 120 ASN A O 1
ATOM 1005 N N . PRO A 1 121 ? 11.452 -3.960 9.118 1.00 95.81 121 PRO A N 1
ATOM 1006 C CA . PRO A 1 121 ? 12.477 -4.689 9.865 1.00 95.81 121 PRO A CA 1
ATOM 1007 C C . PRO A 1 121 ? 13.009 -5.923 9.119 1.00 95.81 121 PRO A C 1
ATOM 1009 O O . PRO A 1 121 ? 14.013 -6.491 9.535 1.00 95.81 121 PRO A O 1
ATOM 1012 N N . ASN A 1 122 ? 12.373 -6.323 8.011 1.00 96.69 122 ASN A N 1
ATOM 1013 C CA . ASN A 1 122 ? 12.845 -7.396 7.134 1.00 96.69 122 ASN A CA 1
ATOM 1014 C C . ASN A 1 122 ? 13.816 -6.910 6.036 1.00 96.69 122 ASN A C 1
ATOM 1016 O O . ASN A 1 122 ? 14.172 -7.695 5.155 1.00 96.69 122 ASN A O 1
ATOM 1020 N N . LEU A 1 123 ? 14.224 -5.634 6.033 1.00 94.88 123 LEU A N 1
ATOM 1021 C CA . LEU A 1 123 ? 15.242 -5.142 5.099 1.00 94.88 123 LEU A CA 1
ATOM 1022 C C . LEU A 1 123 ? 16.591 -5.828 5.335 1.00 94.88 123 LEU A C 1
ATOM 1024 O O . LEU A 1 123 ? 16.976 -6.118 6.466 1.00 94.88 123 LEU A O 1
ATOM 1028 N N . GLY A 1 124 ? 17.321 -6.065 4.244 1.00 90.38 124 GLY A N 1
ATOM 1029 C CA . GLY A 1 124 ? 18.701 -6.540 4.312 1.00 90.38 124 GLY A CA 1
ATOM 1030 C C . GLY A 1 124 ? 19.661 -5.474 4.847 1.00 90.38 124 GLY A C 1
ATOM 1031 O O . GLY A 1 124 ? 19.304 -4.306 4.980 1.00 90.38 124 GLY A O 1
ATOM 1032 N N . GLU A 1 125 ? 20.907 -5.873 5.119 1.00 88.44 125 GLU A N 1
ATOM 1033 C CA . GLU A 1 125 ? 21.966 -4.950 5.568 1.00 88.44 125 GLU A CA 1
ATOM 1034 C C . GLU A 1 125 ? 22.306 -3.888 4.510 1.00 88.44 125 GLU A C 1
ATOM 1036 O O . GLU A 1 125 ? 22.602 -2.743 4.847 1.00 88.44 125 GLU A O 1
ATOM 1041 N N . GLU A 1 126 ? 22.237 -4.269 3.233 1.00 91.31 126 GLU A N 1
ATOM 1042 C CA . GLU A 1 126 ? 22.414 -3.384 2.086 1.00 91.31 126 GLU A CA 1
ATOM 1043 C C . GLU A 1 126 ? 21.063 -3.185 1.395 1.00 91.31 126 GLU A C 1
ATOM 1045 O O . GLU A 1 126 ? 20.428 -4.147 0.952 1.00 91.31 126 GLU A O 1
ATOM 1050 N N . PHE A 1 127 ? 20.615 -1.933 1.319 1.00 94.75 127 PHE A N 1
ATOM 1051 C CA . PHE A 1 127 ? 19.377 -1.555 0.650 1.00 94.75 127 PHE A CA 1
ATOM 1052 C C . PHE A 1 127 ? 19.488 -0.147 0.068 1.00 94.75 127 PHE A C 1
ATOM 1054 O O . PHE A 1 127 ? 20.201 0.711 0.596 1.00 94.75 127 PHE A O 1
ATOM 1061 N N . ASP A 1 128 ? 18.727 0.098 -0.994 1.00 95.31 128 ASP A N 1
ATOM 1062 C CA . ASP A 1 128 ? 18.631 1.410 -1.613 1.00 95.31 128 ASP A CA 1
ATOM 1063 C C . ASP A 1 128 ? 17.501 2.208 -0.967 1.00 95.31 128 ASP A C 1
ATOM 1065 O O . ASP A 1 128 ? 16.351 1.757 -0.879 1.00 95.31 128 ASP A O 1
ATOM 1069 N N . PHE A 1 129 ? 17.824 3.426 -0.535 1.00 94.50 129 PHE A N 1
ATOM 1070 C CA . PHE A 1 129 ? 16.875 4.339 0.091 1.00 94.50 129 PHE A CA 1
ATOM 1071 C C . PHE A 1 129 ? 16.138 5.164 -0.979 1.00 94.50 129 PHE A C 1
ATOM 1073 O O . PHE A 1 129 ? 16.467 6.320 -1.237 1.00 94.50 129 PHE A O 1
ATOM 1080 N N . SER A 1 130 ? 15.140 4.558 -1.620 1.00 94.06 130 SER A N 1
ATOM 1081 C CA . SER A 1 130 ? 14.212 5.225 -2.539 1.00 94.06 130 SER A CA 1
ATOM 1082 C C . SER A 1 130 ? 12.814 4.624 -2.401 1.00 94.06 130 SER A C 1
ATOM 1084 O O . SER A 1 130 ? 12.658 3.481 -1.970 1.00 94.06 130 SER A O 1
ATOM 1086 N N . LEU A 1 131 ? 11.784 5.401 -2.754 1.00 95.44 131 LEU A N 1
ATOM 1087 C CA . LEU A 1 131 ? 10.397 4.930 -2.755 1.00 95.44 131 LEU A CA 1
ATOM 1088 C C . LEU A 1 131 ? 10.199 3.755 -3.713 1.00 95.44 131 LEU A C 1
ATOM 1090 O O . LEU A 1 131 ? 9.445 2.841 -3.393 1.00 95.44 131 LEU A O 1
ATOM 1094 N N . ASP A 1 132 ? 10.895 3.790 -4.846 1.00 96.75 132 ASP A N 1
ATOM 1095 C CA . ASP A 1 132 ? 10.743 2.822 -5.926 1.00 96.75 132 ASP A CA 1
ATOM 1096 C C . ASP A 1 132 ? 11.766 1.679 -5.842 1.00 96.75 132 ASP A C 1
ATOM 1098 O O . ASP A 1 132 ? 11.714 0.759 -6.647 1.00 96.75 132 ASP A O 1
ATOM 1102 N N . SER A 1 133 ? 12.669 1.664 -4.856 1.00 96.88 133 SER A N 1
ATOM 1103 C CA . SER A 1 133 ? 13.652 0.581 -4.724 1.00 96.88 133 SER A CA 1
ATOM 1104 C C . SER A 1 133 ? 12.964 -0.778 -4.579 1.00 96.88 133 SER A C 1
ATOM 1106 O O . SER A 1 133 ? 12.101 -0.958 -3.716 1.00 96.88 133 SER A O 1
ATOM 1108 N N . TYR A 1 134 ? 13.382 -1.767 -5.373 1.00 96.62 134 TYR A N 1
ATOM 1109 C CA . TYR A 1 134 ? 12.865 -3.134 -5.291 1.00 96.62 134 TYR A CA 1
ATOM 1110 C C . TYR A 1 134 ? 13.369 -3.869 -4.044 1.00 96.62 134 TYR A C 1
ATOM 1112 O O . TYR A 1 134 ? 12.620 -4.661 -3.479 1.00 96.62 134 TYR A O 1
ATOM 1120 N N . ASN A 1 135 ? 14.617 -3.626 -3.612 1.00 96.19 135 ASN A N 1
ATOM 1121 C CA . ASN A 1 135 ? 15.200 -4.157 -2.366 1.00 96.19 135 ASN A CA 1
ATOM 1122 C C . ASN A 1 135 ? 14.916 -5.658 -2.136 1.00 96.19 135 ASN A C 1
ATOM 1124 O O . ASN A 1 135 ? 14.458 -6.077 -1.075 1.00 96.19 135 ASN A O 1
ATOM 1128 N N . ASN A 1 136 ? 15.155 -6.482 -3.164 1.00 94.00 136 ASN A N 1
ATOM 1129 C CA . ASN A 1 136 ? 14.873 -7.927 -3.157 1.00 94.00 136 ASN A CA 1
ATOM 1130 C C . ASN A 1 136 ? 13.414 -8.288 -2.816 1.00 94.00 136 ASN A C 1
ATOM 1132 O O . ASN A 1 136 ? 13.142 -9.338 -2.236 1.00 94.00 136 ASN A O 1
ATOM 1136 N N . GLY A 1 137 ? 12.474 -7.424 -3.193 1.00 95.44 137 GLY A N 1
ATOM 1137 C CA . GLY A 1 137 ? 11.055 -7.583 -2.908 1.00 95.44 137 GLY A CA 1
ATOM 1138 C C . GLY A 1 137 ? 10.628 -7.030 -1.549 1.00 95.44 137 GLY A C 1
ATOM 1139 O O . GLY A 1 137 ? 9.453 -7.143 -1.210 1.00 95.44 137 GLY A O 1
ATOM 1140 N N . ILE A 1 138 ? 11.506 -6.408 -0.761 1.00 97.38 138 ILE A N 1
ATOM 1141 C CA . ILE A 1 138 ? 11.139 -5.814 0.530 1.00 97.38 138 ILE A CA 1
ATOM 1142 C C . ILE A 1 138 ? 10.876 -4.319 0.365 1.00 97.38 138 ILE A C 1
ATOM 1144 O O . ILE A 1 138 ? 11.770 -3.552 0.024 1.00 97.38 138 ILE A O 1
ATOM 1148 N N . PHE A 1 139 ? 9.650 -3.880 0.641 1.00 97.69 139 PHE A N 1
ATOM 1149 C CA . PHE A 1 139 ? 9.335 -2.456 0.600 1.00 97.69 139 PHE A CA 1
ATOM 1150 C C . PHE A 1 139 ? 9.985 -1.736 1.784 1.00 97.69 139 PHE A C 1
ATOM 1152 O O . PHE A 1 139 ? 9.875 -2.197 2.920 1.00 97.69 139 PHE A O 1
ATOM 1159 N N . LEU A 1 140 ? 10.629 -0.598 1.509 1.00 97.31 140 LEU A N 1
ATOM 1160 C CA . LEU A 1 140 ? 11.448 0.155 2.463 1.00 97.31 140 LEU A CA 1
ATOM 1161 C C . LEU A 1 140 ? 10.659 0.660 3.680 1.00 97.31 140 LEU A C 1
ATOM 1163 O O . LEU A 1 140 ? 11.107 0.534 4.818 1.00 97.31 140 LEU A O 1
ATOM 1167 N N . PHE A 1 141 ? 9.491 1.255 3.443 1.00 98.00 141 PHE A N 1
ATOM 1168 C CA . PHE A 1 141 ? 8.742 1.974 4.472 1.00 98.00 141 PHE A CA 1
ATOM 1169 C C . PHE A 1 141 ? 7.687 1.103 5.158 1.00 98.00 141 PHE A C 1
ATOM 1171 O O . PHE A 1 141 ? 7.190 0.121 4.604 1.00 98.00 141 PHE A O 1
ATOM 1178 N N . VAL A 1 142 ? 7.286 1.526 6.355 1.00 98.31 142 VAL A N 1
ATOM 1179 C CA . VAL A 1 142 ? 6.193 0.915 7.121 1.00 98.31 142 VAL A CA 1
ATOM 1180 C C . VAL A 1 142 ? 4.870 1.664 6.897 1.00 98.31 142 VAL A C 1
ATOM 1182 O O . VAL A 1 142 ? 4.871 2.857 6.555 1.00 98.31 142 VAL A O 1
ATOM 1185 N N . PRO A 1 143 ? 3.710 1.002 7.066 1.00 97.94 143 PRO A N 1
ATOM 1186 C CA . PRO A 1 143 ? 2.432 1.667 6.890 1.00 97.94 143 PRO A CA 1
ATOM 1187 C C . PRO A 1 143 ? 2.161 2.621 8.052 1.00 97.94 143 PRO A C 1
ATOM 1189 O O . PRO A 1 143 ? 2.477 2.350 9.208 1.00 97.94 143 PRO A O 1
ATOM 1192 N N . ARG A 1 144 ? 1.475 3.722 7.756 1.00 96.81 144 ARG A N 1
ATOM 1193 C CA . ARG A 1 144 ? 0.844 4.530 8.794 1.00 96.81 144 ARG A CA 1
ATOM 1194 C C . ARG A 1 144 ? -0.290 3.732 9.441 1.00 96.81 144 ARG A C 1
ATOM 1196 O O . ARG A 1 144 ? -1.072 3.086 8.742 1.00 96.81 144 ARG A O 1
ATOM 1203 N N . TYR A 1 145 ? -0.415 3.827 10.763 1.00 96.31 145 TYR A N 1
ATOM 1204 C CA . TYR A 1 145 ? -1.492 3.161 11.490 1.00 96.31 145 TYR A CA 1
ATOM 1205 C C . TYR A 1 145 ? -2.873 3.730 11.143 1.00 96.31 145 TYR A C 1
ATOM 1207 O O . TYR A 1 145 ? -3.113 4.938 11.229 1.00 96.31 145 TYR A O 1
ATOM 1215 N N . PHE A 1 146 ? -3.779 2.824 10.774 1.00 95.62 146 PHE A N 1
ATOM 1216 C CA . PHE A 1 146 ? -5.204 3.063 10.581 1.00 95.62 146 PHE A CA 1
ATOM 1217 C C . PHE A 1 146 ? -5.961 1.826 11.055 1.00 95.62 146 PHE A C 1
ATOM 1219 O O . PHE A 1 146 ? -5.780 0.744 10.503 1.00 95.62 146 PHE A O 1
ATOM 1226 N N . GLU A 1 147 ? -6.860 1.979 12.018 1.00 96.88 147 GLU A N 1
ATOM 1227 C CA . GLU A 1 147 ? -7.720 0.874 12.448 1.00 96.88 147 GLU A CA 1
ATOM 1228 C C . GLU A 1 147 ? -8.934 0.710 11.521 1.00 96.88 147 GLU A C 1
ATOM 1230 O O . GLU A 1 147 ? -9.470 -0.389 11.350 1.00 96.88 147 GLU A 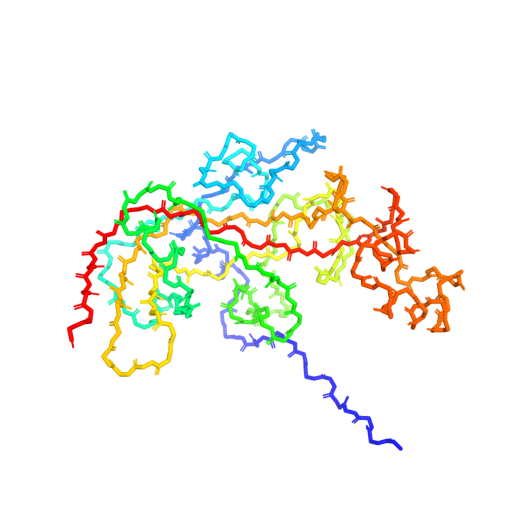O 1
ATOM 1235 N N . TYR A 1 148 ? -9.342 1.799 10.863 1.00 98.50 148 TYR A N 1
ATOM 1236 C CA . TYR A 1 148 ? -10.543 1.836 10.038 1.00 98.50 148 TYR A CA 1
ATOM 1237 C C . TYR A 1 148 ? -10.299 2.402 8.640 1.00 98.50 148 TYR A C 1
ATOM 1239 O O . TYR A 1 148 ? -9.553 3.360 8.431 1.00 98.50 148 TYR A O 1
ATOM 1247 N N . LEU A 1 149 ? -11.034 1.862 7.673 1.00 98.31 149 LEU A N 1
ATOM 1248 C CA . LEU A 1 149 ? -11.205 2.413 6.340 1.00 98.31 149 LEU A CA 1
ATOM 1249 C C . LEU A 1 149 ? -12.589 3.055 6.239 1.00 98.31 149 LEU A C 1
ATOM 1251 O O . LEU A 1 149 ? -13.613 2.381 6.356 1.00 98.31 149 LEU A O 1
ATOM 1255 N N . ARG A 1 150 ? -12.628 4.362 5.990 1.00 98.12 150 ARG A N 1
ATOM 1256 C CA . ARG A 1 150 ? -13.860 5.108 5.727 1.00 98.12 150 ARG A CA 1
ATOM 1257 C C . ARG A 1 150 ? -14.037 5.284 4.228 1.00 98.12 150 ARG A C 1
ATOM 1259 O O . ARG A 1 150 ? -13.216 5.921 3.570 1.00 98.12 150 ARG A O 1
ATOM 1266 N N . LEU A 1 151 ? -15.138 4.769 3.704 1.00 97.94 151 LEU A N 1
ATOM 1267 C CA . LEU A 1 151 ? -15.469 4.799 2.286 1.00 97.94 151 LEU A CA 1
ATOM 1268 C C . LEU A 1 151 ? -16.627 5.758 2.017 1.00 97.94 151 LEU A C 1
ATOM 1270 O O . LEU A 1 151 ? -17.588 5.826 2.785 1.00 97.94 151 LEU A O 1
ATOM 1274 N N . GLY A 1 152 ? -16.552 6.474 0.897 1.00 97.12 152 GLY A N 1
ATOM 1275 C CA . GLY A 1 152 ? -17.678 7.218 0.338 1.00 97.12 152 GLY A CA 1
ATOM 1276 C C . GLY A 1 152 ? -17.749 7.064 -1.177 1.00 97.12 152 GLY A C 1
ATOM 1277 O O . GLY A 1 152 ? -16.732 7.216 -1.856 1.00 97.12 152 GLY A O 1
ATOM 1278 N N . VAL A 1 153 ? -18.941 6.792 -1.711 1.00 96.88 153 VAL A N 1
ATOM 1279 C CA . VAL A 1 153 ? -19.132 6.649 -3.161 1.00 96.88 153 VAL A CA 1
ATOM 1280 C C . VAL A 1 153 ? -19.180 8.012 -3.851 1.00 96.88 153 VAL A C 1
ATOM 1282 O O . VAL A 1 153 ? -20.024 8.855 -3.540 1.00 96.88 153 VAL A O 1
ATOM 1285 N N . GLY A 1 154 ? -18.281 8.238 -4.812 1.00 93.00 154 GLY A N 1
ATOM 1286 C CA . GLY A 1 154 ? -18.203 9.505 -5.550 1.00 93.00 154 GLY A CA 1
ATOM 1287 C C . GLY A 1 154 ? -18.067 10.734 -4.635 1.00 93.00 154 GLY A C 1
ATOM 1288 O O . GLY A 1 154 ? -17.532 10.646 -3.532 1.00 93.00 154 GLY A O 1
ATOM 1289 N N . TYR A 1 155 ? -18.558 11.899 -5.072 1.00 89.94 155 TYR A N 1
ATOM 1290 C CA . TYR A 1 155 ? -18.413 13.179 -4.345 1.00 89.94 155 TYR A CA 1
ATOM 1291 C C . TYR A 1 155 ? -19.746 13.836 -3.942 1.00 89.94 155 TYR A C 1
ATOM 1293 O O . TYR A 1 155 ? -19.759 14.963 -3.447 1.00 89.94 155 TYR A O 1
ATOM 1301 N N . ASN A 1 156 ? -20.871 13.141 -4.134 1.00 88.50 156 ASN A N 1
ATOM 1302 C CA . ASN A 1 156 ? -22.193 13.657 -3.776 1.00 88.50 156 ASN A CA 1
ATOM 1303 C C . ASN A 1 156 ? -22.370 13.749 -2.252 1.00 88.50 156 ASN A C 1
ATOM 1305 O O . ASN A 1 156 ? -21.795 12.967 -1.500 1.00 88.50 156 ASN A O 1
ATOM 1309 N N . LYS A 1 157 ? -23.188 14.702 -1.781 1.00 83.25 157 LYS A N 1
ATOM 1310 C CA . LYS A 1 157 ? -23.497 14.842 -0.344 1.00 83.25 157 LYS A CA 1
ATOM 1311 C C . LYS A 1 157 ? -24.326 13.666 0.176 1.00 83.25 157 LYS A C 1
ATOM 1313 O O . LYS A 1 157 ? -23.989 13.100 1.210 1.00 83.25 157 LYS A O 1
ATOM 1318 N N . ASN A 1 158 ? -25.366 13.290 -0.569 1.00 89.19 158 ASN A N 1
ATOM 1319 C CA . ASN A 1 158 ? -26.119 12.062 -0.343 1.00 89.19 158 ASN A CA 1
ATOM 1320 C C . ASN A 1 158 ? -25.442 10.965 -1.154 1.00 89.19 158 ASN A C 1
ATOM 1322 O O . ASN A 1 158 ? -25.550 10.935 -2.380 1.00 89.19 158 ASN A O 1
ATOM 1326 N N . ARG A 1 159 ? -24.677 10.122 -0.471 1.00 94.06 159 ARG A N 1
ATOM 1327 C CA . ARG A 1 159 ? -23.946 9.017 -1.081 1.00 94.06 159 ARG A CA 1
ATOM 1328 C C . ARG A 1 159 ? -23.858 7.855 -0.116 1.00 94.06 159 ARG A C 1
ATOM 1330 O O . ARG A 1 159 ? -23.945 8.051 1.097 1.00 94.06 159 ARG A O 1
ATOM 1337 N N . ASP A 1 160 ? -23.629 6.682 -0.676 1.00 97.31 160 ASP A N 1
ATOM 1338 C CA . ASP A 1 160 ? -23.298 5.498 0.094 1.00 97.31 160 ASP A CA 1
ATOM 1339 C C . ASP A 1 160 ? -21.971 5.702 0.835 1.00 97.31 160 ASP A C 1
ATOM 1341 O O . ASP A 1 160 ? -20.995 6.221 0.275 1.00 97.31 160 ASP A O 1
ATOM 1345 N N . THR A 1 161 ? -21.941 5.309 2.106 1.00 97.56 161 THR A N 1
ATOM 1346 C CA . THR A 1 161 ? -20.739 5.326 2.940 1.00 97.56 161 THR A CA 1
ATOM 1347 C C . THR A 1 161 ? -20.636 4.056 3.766 1.00 97.56 161 THR A C 1
ATOM 1349 O O . THR A 1 161 ? -21.640 3.432 4.113 1.00 97.56 161 THR A O 1
ATOM 1352 N N . ALA A 1 162 ? -19.407 3.668 4.081 1.00 98.12 162 ALA A N 1
ATOM 1353 C CA . ALA A 1 162 ? -19.134 2.538 4.951 1.00 98.12 162 ALA A CA 1
ATOM 1354 C C . ALA A 1 162 ? -17.923 2.829 5.832 1.00 98.12 162 ALA A C 1
ATOM 1356 O O . ALA A 1 162 ? -17.015 3.566 5.433 1.00 98.12 162 ALA A O 1
ATOM 1357 N N . VAL A 1 163 ? -17.911 2.220 7.010 1.00 98.44 163 VAL A N 1
ATOM 1358 C CA . VAL A 1 163 ? -16.731 2.117 7.865 1.00 98.44 163 VAL A CA 1
ATOM 1359 C C . VAL A 1 163 ? -16.387 0.640 7.970 1.00 98.44 163 VAL A C 1
ATOM 1361 O O . VAL A 1 163 ? -17.244 -0.183 8.295 1.00 98.44 163 VAL A O 1
ATOM 1364 N N . VAL A 1 164 ? -15.143 0.303 7.652 1.00 98.31 164 VAL A N 1
ATOM 1365 C CA . VAL A 1 164 ? -14.652 -1.076 7.585 1.00 98.31 164 VAL A CA 1
ATOM 1366 C C . VAL A 1 164 ? -13.426 -1.193 8.474 1.00 98.31 164 VAL A C 1
ATOM 1368 O O . VAL A 1 164 ? -12.528 -0.359 8.384 1.00 98.31 164 VAL A O 1
ATOM 1371 N N . ARG A 1 165 ? -13.367 -2.210 9.332 1.00 98.00 165 ARG A N 1
ATOM 1372 C CA . ARG A 1 165 ? -12.175 -2.477 10.149 1.00 98.00 165 ARG A CA 1
ATOM 1373 C C . ARG A 1 165 ? -11.039 -2.988 9.260 1.00 98.00 165 ARG A C 1
ATOM 1375 O O . ARG A 1 165 ? -11.283 -3.793 8.362 1.00 98.00 165 ARG A O 1
ATOM 1382 N N . ILE A 1 166 ? -9.809 -2.544 9.495 1.00 98.31 166 ILE A N 1
ATOM 1383 C CA . ILE A 1 166 ? -8.620 -3.020 8.775 1.00 98.31 166 ILE A CA 1
ATOM 1384 C C . ILE A 1 166 ? -7.987 -4.164 9.573 1.00 98.31 166 ILE A C 1
ATOM 1386 O O . ILE A 1 166 ? -7.822 -4.076 10.785 1.00 98.31 166 ILE A O 1
ATOM 1390 N N . LYS A 1 167 ? -7.651 -5.260 8.888 1.00 98.31 167 LYS A N 1
ATOM 1391 C CA . LYS A 1 167 ? -6.955 -6.425 9.462 1.00 98.31 167 LYS A CA 1
ATOM 1392 C C . LYS A 1 167 ? -5.444 -6.371 9.263 1.00 98.31 167 LYS A C 1
ATOM 1394 O O . LYS A 1 167 ? -4.703 -6.987 10.019 1.00 98.31 167 LYS A O 1
ATOM 1399 N N . GLY A 1 168 ? -4.992 -5.680 8.227 1.00 98.31 168 GLY A N 1
ATOM 1400 C CA . GLY A 1 168 ? -3.579 -5.539 7.918 1.00 98.31 168 GLY A CA 1
ATOM 1401 C C . GLY A 1 168 ? -3.345 -4.781 6.625 1.00 98.31 168 GLY A C 1
ATOM 1402 O O . GLY A 1 168 ? -4.285 -4.477 5.885 1.00 98.31 168 GLY A O 1
ATOM 1403 N N . ILE A 1 169 ? -2.083 -4.477 6.358 1.00 98.44 169 ILE A N 1
ATOM 1404 C CA . ILE A 1 169 ? -1.633 -3.798 5.144 1.00 98.44 169 ILE A CA 1
ATOM 1405 C C . ILE A 1 169 ? -0.441 -4.572 4.580 1.00 98.44 169 ILE A C 1
ATOM 1407 O O . ILE A 1 169 ? 0.461 -4.927 5.328 1.00 98.44 169 ILE A O 1
ATOM 1411 N N . CYS A 1 170 ? -0.432 -4.830 3.273 1.00 98.25 170 CYS A N 1
ATOM 1412 C CA . CYS A 1 170 ? 0.724 -5.358 2.552 1.00 98.25 170 CYS A CA 1
ATOM 1413 C C . CYS A 1 170 ? 1.248 -4.318 1.567 1.00 98.25 170 CYS A C 1
ATOM 1415 O O . CYS A 1 170 ? 0.446 -3.638 0.927 1.00 98.25 170 CYS A O 1
ATOM 1417 N N . PHE A 1 171 ? 2.559 -4.283 1.349 1.00 97.88 171 PHE A N 1
ATOM 1418 C CA . PHE A 1 171 ? 3.139 -3.653 0.160 1.00 97.88 171 PHE A CA 1
ATOM 1419 C C . PHE A 1 171 ? 3.607 -4.719 -0.829 1.00 97.88 171 PHE A C 1
ATOM 1421 O O . PHE A 1 171 ? 4.135 -5.764 -0.444 1.00 97.88 171 PHE A O 1
ATOM 1428 N N . MET A 1 172 ? 3.349 -4.484 -2.108 1.00 96.12 172 MET A N 1
ATOM 1429 C CA . MET A 1 172 ? 3.661 -5.404 -3.198 1.00 96.12 172 MET A CA 1
ATOM 1430 C C . MET A 1 172 ? 4.147 -4.609 -4.410 1.00 96.12 172 MET A C 1
ATOM 1432 O O . MET A 1 172 ? 3.657 -3.500 -4.629 1.00 96.12 172 MET A O 1
ATOM 1436 N N . PRO A 1 173 ? 5.093 -5.141 -5.188 1.00 96.19 173 PRO A N 1
ATOM 14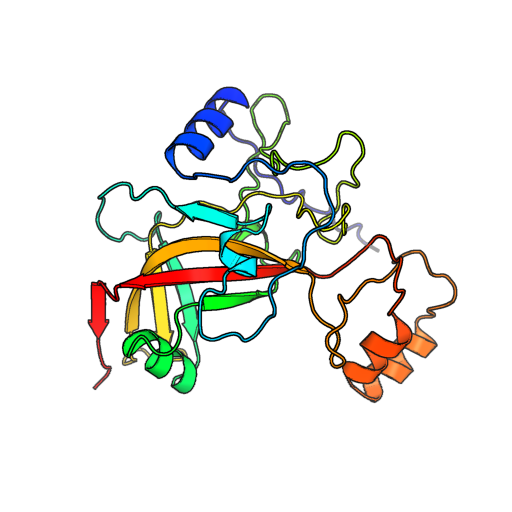37 C CA . PRO A 1 173 ? 5.502 -4.504 -6.421 1.00 96.19 173 PRO A CA 1
ATOM 1438 C C . PRO A 1 173 ? 4.362 -4.582 -7.442 1.00 96.19 173 PRO A C 1
ATOM 1440 O O . PRO A 1 173 ? 3.549 -5.513 -7.428 1.00 96.19 173 PRO A O 1
ATOM 1443 N N . GLU A 1 174 ? 4.301 -3.598 -8.329 1.00 94.50 174 GLU A N 1
ATOM 1444 C CA . GLU A 1 174 ? 3.374 -3.594 -9.448 1.00 94.50 174 GLU A CA 1
ATOM 1445 C C . GLU A 1 174 ? 3.641 -4.784 -10.378 1.00 94.50 174 GLU A C 1
ATOM 1447 O O . GLU A 1 174 ? 4.769 -5.256 -10.544 1.00 94.50 174 GLU A O 1
ATOM 1452 N N . ARG A 1 175 ? 2.571 -5.294 -10.986 1.00 93.69 175 ARG A N 1
ATOM 1453 C CA . ARG A 1 175 ? 2.636 -6.346 -11.995 1.00 93.69 175 ARG A CA 1
ATOM 1454 C C . ARG A 1 175 ? 2.625 -5.719 -13.378 1.00 93.69 175 ARG A C 1
ATOM 1456 O O . ARG A 1 175 ? 1.877 -4.783 -13.656 1.00 93.69 175 ARG A O 1
ATOM 1463 N N . THR A 1 176 ? 3.403 -6.295 -14.279 1.00 94.25 176 THR A N 1
ATOM 1464 C CA . THR A 1 176 ? 3.217 -6.047 -15.703 1.00 94.25 176 THR A CA 1
ATOM 1465 C C . THR A 1 176 ? 1.853 -6.571 -16.147 1.00 94.25 176 THR A C 1
ATOM 1467 O O . THR A 1 176 ? 1.304 -7.498 -15.547 1.00 94.25 176 THR A O 1
ATOM 1470 N N . TYR A 1 177 ? 1.349 -6.079 -17.276 1.00 92.81 177 TYR A N 1
ATOM 1471 C CA . TYR A 1 177 ? 0.157 -6.646 -17.919 1.00 92.81 177 TYR A CA 1
ATOM 1472 C C . TYR A 1 177 ? 0.314 -8.134 -18.312 1.00 92.81 177 TYR A C 1
ATOM 1474 O O . TYR A 1 177 ? -0.673 -8.806 -18.609 1.00 92.81 177 TYR A O 1
ATOM 1482 N N . LYS A 1 178 ? 1.547 -8.665 -18.297 1.00 92.31 178 LYS A N 1
ATOM 1483 C CA . LYS A 1 178 ? 1.879 -10.080 -18.537 1.00 92.31 178 LYS A CA 1
ATOM 1484 C C . LYS A 1 178 ? 1.947 -10.918 -17.252 1.00 92.31 178 LYS A C 1
ATOM 1486 O O . LYS A 1 178 ? 2.094 -12.132 -17.342 1.00 92.31 178 LYS A O 1
ATOM 1491 N N . GLY A 1 179 ? 1.826 -10.298 -16.076 1.00 91.12 179 GLY A N 1
ATOM 1492 C CA . GLY A 1 179 ? 1.836 -10.961 -14.766 1.00 91.12 179 GLY A CA 1
ATOM 1493 C C . GLY A 1 179 ? 3.206 -11.040 -14.078 1.00 91.12 179 GLY A C 1
ATOM 1494 O O . GLY A 1 179 ? 3.281 -11.419 -12.905 1.00 91.12 179 GLY A O 1
ATOM 1495 N N . ASP A 1 180 ? 4.287 -10.647 -14.756 1.00 93.50 180 ASP A N 1
ATOM 1496 C CA . ASP A 1 180 ? 5.618 -10.536 -14.147 1.00 93.50 180 ASP A CA 1
ATOM 1497 C C . ASP A 1 180 ? 5.692 -9.345 -13.183 1.00 93.50 180 ASP A C 1
ATOM 1499 O O . ASP A 1 180 ? 4.926 -8.393 -13.316 1.00 93.50 180 ASP A O 1
ATOM 1503 N N . ILE A 1 181 ? 6.630 -9.367 -12.235 1.00 95.38 181 ILE A N 1
ATOM 1504 C CA . ILE A 1 181 ? 6.926 -8.203 -11.385 1.00 95.38 181 ILE A CA 1
ATOM 1505 C C . ILE A 1 181 ? 7.501 -7.096 -12.270 1.00 95.38 181 ILE A C 1
ATOM 1507 O O . ILE A 1 181 ? 8.513 -7.316 -12.935 1.00 95.38 181 ILE A O 1
ATOM 1511 N N . PHE A 1 182 ? 6.867 -5.925 -12.291 1.00 96.50 182 PHE A N 1
ATOM 1512 C CA . PHE A 1 182 ? 7.310 -4.802 -13.106 1.00 96.50 182 PHE A CA 1
ATOM 1513 C C . PHE A 1 182 ? 8.530 -4.132 -12.478 1.00 96.50 182 PHE A C 1
ATOM 1515 O O . PHE A 1 182 ? 8.415 -3.299 -11.585 1.00 96.50 182 PHE A O 1
ATOM 1522 N N . ARG A 1 183 ? 9.704 -4.515 -12.974 1.00 97.75 183 ARG A N 1
ATOM 1523 C CA . ARG A 1 183 ? 10.988 -3.940 -12.585 1.00 97.75 183 ARG A CA 1
ATOM 1524 C C . ARG A 1 183 ? 11.557 -3.088 -13.710 1.00 97.75 183 ARG A C 1
ATOM 1526 O O . ARG A 1 183 ? 11.355 -3.407 -14.884 1.00 97.75 183 ARG A O 1
ATOM 1533 N N . PHE A 1 184 ? 12.258 -2.021 -13.353 1.00 97.50 184 PHE A N 1
ATOM 1534 C CA . PHE A 1 184 ? 12.885 -1.086 -14.286 1.00 97.50 184 PHE A CA 1
ATOM 1535 C C . PHE A 1 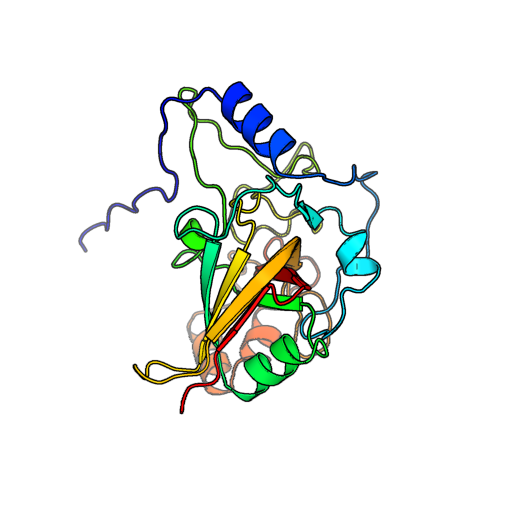184 ? 14.142 -0.459 -13.663 1.00 97.50 184 PHE A C 1
ATOM 1537 O O . PHE A 1 184 ? 14.549 -0.825 -12.563 1.00 97.50 184 PHE A O 1
ATOM 1544 N N . ASP A 1 185 ? 14.801 0.421 -14.413 1.00 97.25 185 ASP A N 1
ATOM 1545 C CA . ASP A 1 185 ? 16.054 1.070 -14.029 1.00 97.25 185 ASP A CA 1
ATOM 1546 C C . ASP A 1 185 ? 16.025 2.527 -14.496 1.00 97.25 185 ASP A C 1
ATOM 1548 O O . ASP A 1 185 ? 16.060 2.791 -15.703 1.00 97.25 185 ASP A O 1
ATOM 1552 N N . TYR A 1 186 ? 15.952 3.472 -13.554 1.00 91.81 186 TYR A N 1
ATOM 1553 C CA . TYR A 1 186 ? 15.957 4.906 -13.875 1.00 91.81 186 TYR A CA 1
ATOM 1554 C C . TYR A 1 186 ? 17.230 5.368 -14.601 1.00 91.81 186 TYR A C 1
ATOM 1556 O O . TYR A 1 186 ? 17.212 6.409 -15.262 1.00 91.81 186 TYR A O 1
ATOM 1564 N N . LEU A 1 187 ? 18.327 4.613 -14.492 1.00 94.19 187 LEU A N 1
ATOM 1565 C CA . LEU A 1 187 ? 19.612 4.922 -15.113 1.00 94.19 187 LEU A CA 1
ATOM 1566 C C . LEU A 1 187 ? 19.791 4.231 -16.471 1.00 94.19 187 LEU A C 1
ATOM 1568 O O . LEU A 1 187 ? 20.877 4.297 -17.052 1.00 94.19 187 LEU A O 1
ATOM 1572 N N . ASP A 1 188 ? 18.748 3.589 -17.008 1.00 94.94 188 ASP A N 1
ATOM 1573 C CA . ASP A 1 188 ? 18.808 3.016 -18.346 1.00 94.94 188 ASP A CA 1
ATOM 1574 C C . ASP A 1 188 ? 18.885 4.100 -19.428 1.00 94.94 188 ASP A C 1
ATOM 1576 O O . ASP A 1 188 ? 17.876 4.550 -19.972 1.00 94.94 188 ASP A O 1
ATOM 1580 N N . GLU A 1 189 ? 20.107 4.453 -19.823 1.00 94.25 189 GLU A N 1
ATOM 1581 C CA . GLU A 1 189 ? 20.372 5.400 -20.910 1.00 94.25 189 GLU A CA 1
ATOM 1582 C C . GLU A 1 189 ? 19.774 4.958 -22.262 1.00 94.25 189 GLU A C 1
ATOM 1584 O O . GLU A 1 189 ? 19.654 5.761 -23.193 1.00 94.25 189 GLU A O 1
ATOM 1589 N N . SER A 1 190 ? 19.376 3.685 -22.401 1.00 94.44 190 SER A N 1
ATOM 1590 C CA . SER A 1 190 ? 18.688 3.204 -23.597 1.00 94.44 190 SER A CA 1
ATOM 1591 C C . SER A 1 190 ? 17.242 3.717 -23.704 1.00 94.44 190 SER A C 1
ATOM 1593 O O . SER A 1 190 ? 16.704 3.771 -24.823 1.00 94.44 190 SER A O 1
ATOM 1595 N N . VAL A 1 191 ? 16.631 4.138 -22.590 1.00 95.31 191 VAL A N 1
ATOM 1596 C CA . VAL A 1 191 ? 15.289 4.726 -22.513 1.00 95.31 191 VAL A CA 1
ATOM 1597 C C . VAL A 1 191 ? 15.393 6.242 -22.684 1.00 95.31 191 VAL A C 1
ATOM 1599 O O . VAL A 1 191 ? 15.610 6.998 -21.744 1.00 95.31 191 VAL A O 1
ATOM 1602 N N . THR A 1 192 ? 15.223 6.712 -23.917 1.00 96.12 192 THR A N 1
ATOM 1603 C CA . THR A 1 192 ? 15.218 8.150 -24.221 1.00 96.12 192 THR A CA 1
ATOM 1604 C C . THR A 1 192 ? 13.822 8.755 -24.062 1.00 96.12 192 THR A C 1
ATOM 1606 O O . THR A 1 192 ? 12.821 8.058 -24.241 1.00 96.12 192 THR A O 1
ATOM 1609 N N . GLU A 1 193 ? 13.736 10.072 -23.829 1.00 95.12 193 GLU A N 1
ATOM 1610 C CA . GLU A 1 193 ? 12.454 10.805 -23.801 1.00 95.12 193 GLU A CA 1
ATOM 1611 C C . GLU A 1 193 ? 11.618 10.553 -25.069 1.00 95.12 193 GLU A C 1
ATOM 1613 O O . GLU A 1 193 ? 10.422 10.300 -24.989 1.00 95.12 193 GLU A O 1
ATOM 1618 N N . GLU A 1 194 ? 12.249 10.518 -26.249 1.00 97.12 194 GLU A N 1
ATOM 1619 C CA . GLU A 1 194 ? 11.564 10.232 -27.518 1.00 97.12 194 GLU A CA 1
ATOM 1620 C C . GLU A 1 194 ? 10.933 8.829 -27.547 1.00 97.12 194 GLU A C 1
ATOM 1622 O O . GLU A 1 194 ? 9.800 8.650 -28.020 1.00 97.12 194 GLU A O 1
ATOM 1627 N N . LYS A 1 195 ? 11.654 7.815 -27.046 1.00 97.38 195 LYS A N 1
ATOM 1628 C CA . LYS A 1 195 ? 11.131 6.447 -26.946 1.00 97.38 195 LYS A CA 1
ATOM 1629 C C . LYS A 1 195 ? 9.986 6.386 -25.946 1.00 97.38 195 LYS A C 1
ATOM 1631 O O . LYS A 1 195 ? 8.962 5.777 -26.262 1.00 97.38 195 LYS A O 1
ATOM 1636 N N . TYR A 1 196 ? 10.141 7.043 -24.797 1.00 96.31 196 TYR A N 1
ATOM 1637 C CA . TYR A 1 196 ? 9.103 7.128 -23.777 1.00 96.31 196 TYR A CA 1
ATOM 1638 C C . TYR A 1 196 ? 7.837 7.787 -24.328 1.00 96.31 196 TYR A C 1
ATOM 1640 O O . TYR A 1 196 ? 6.771 7.180 -24.284 1.00 96.31 196 TYR A O 1
ATOM 1648 N N . ASP A 1 197 ? 7.946 8.956 -24.960 1.00 97.38 197 ASP A N 1
ATOM 1649 C CA . ASP A 1 197 ? 6.818 9.661 -25.577 1.00 97.38 197 ASP A CA 1
ATOM 1650 C C . ASP A 1 197 ? 6.121 8.815 -26.648 1.00 97.38 197 ASP A C 1
ATOM 1652 O O . ASP A 1 197 ? 4.892 8.821 -26.783 1.00 97.38 197 ASP A O 1
ATOM 1656 N N . THR A 1 198 ? 6.903 8.075 -27.436 1.00 97.81 198 THR A N 1
ATOM 1657 C CA . THR A 1 198 ? 6.375 7.165 -28.456 1.00 97.81 198 THR A CA 1
ATOM 1658 C C . THR A 1 198 ? 5.615 5.997 -27.831 1.00 97.81 198 THR A C 1
ATOM 1660 O O . THR A 1 198 ? 4.557 5.621 -28.343 1.00 97.81 198 THR A O 1
ATOM 1663 N N . ALA A 1 199 ? 6.124 5.426 -26.739 1.00 97.31 199 ALA A N 1
ATOM 1664 C CA . ALA A 1 199 ? 5.460 4.366 -25.990 1.00 97.31 199 ALA A CA 1
ATOM 1665 C C . ALA A 1 199 ? 4.199 4.882 -25.279 1.00 97.31 199 ALA A C 1
ATOM 1667 O O . ALA A 1 199 ? 3.131 4.296 -25.435 1.00 97.31 199 ALA A O 1
ATOM 1668 N N . ALA A 1 200 ? 4.274 6.034 -24.610 1.00 96.88 200 ALA A N 1
ATOM 1669 C CA . ALA A 1 200 ? 3.156 6.661 -23.909 1.00 96.88 200 ALA A CA 1
ATOM 1670 C C . ALA A 1 200 ? 1.964 6.934 -24.841 1.00 96.88 200 ALA A C 1
ATOM 1672 O O . ALA A 1 200 ? 0.817 6.682 -24.470 1.00 96.88 200 ALA A O 1
ATOM 1673 N N . LYS A 1 201 ? 2.218 7.350 -26.092 1.00 97.69 201 LYS A N 1
ATOM 1674 C CA . LYS A 1 201 ? 1.174 7.505 -27.127 1.00 97.69 201 LYS A CA 1
ATOM 1675 C C . LYS A 1 201 ? 0.483 6.193 -27.513 1.00 97.69 201 LYS A C 1
ATOM 1677 O O . LYS A 1 201 ? -0.637 6.235 -28.017 1.00 97.69 201 LYS A O 1
ATOM 1682 N N . LYS A 1 202 ? 1.142 5.048 -27.320 1.00 97.69 202 LYS A N 1
ATOM 1683 C CA . LYS A 1 202 ? 0.589 3.709 -27.580 1.00 97.69 202 LYS A CA 1
ATOM 1684 C C . LYS A 1 202 ? -0.136 3.121 -26.365 1.00 97.69 202 LYS A C 1
ATOM 1686 O O . LYS A 1 202 ? -0.894 2.174 -26.541 1.00 97.69 202 LYS A O 1
ATOM 1691 N N . GLY A 1 203 ? 0.057 3.689 -25.174 1.00 97.12 203 GLY A N 1
ATOM 1692 C CA . GLY A 1 203 ? -0.586 3.267 -23.929 1.00 97.12 203 GLY A CA 1
ATOM 1693 C C . GLY A 1 203 ? 0.378 2.629 -22.926 1.00 97.12 203 GLY A C 1
ATOM 1694 O O . GLY A 1 203 ? 1.564 2.457 -23.201 1.00 97.12 203 GLY A O 1
ATOM 1695 N N . MET A 1 204 ? -0.140 2.286 -21.743 1.00 93.75 204 MET A N 1
ATOM 1696 C CA . MET A 1 204 ? 0.682 1.821 -20.614 1.00 93.75 204 MET A CA 1
ATOM 1697 C C . MET A 1 204 ? 1.376 0.483 -20.855 1.00 93.75 204 MET A C 1
ATOM 1699 O O . MET A 1 204 ? 2.502 0.317 -20.409 1.00 93.75 204 MET A O 1
ATOM 1703 N N . GLU A 1 205 ? 0.774 -0.436 -21.610 1.00 96.69 205 GLU A N 1
ATOM 1704 C CA . GLU A 1 205 ? 1.421 -1.714 -21.951 1.00 96.69 205 GLU A CA 1
ATOM 1705 C C . GLU A 1 205 ? 2.726 -1.494 -22.731 1.00 96.69 205 GLU A C 1
ATOM 1707 O O . GLU A 1 205 ? 3.746 -2.104 -22.427 1.00 96.69 205 GLU A O 1
ATOM 1712 N N . ALA A 1 206 ? 2.732 -0.547 -23.676 1.00 97.38 206 ALA A N 1
ATOM 1713 C CA . ALA A 1 206 ? 3.929 -0.198 -24.436 1.00 97.38 206 ALA A CA 1
ATOM 1714 C C . ALA A 1 206 ? 4.980 0.527 -23.580 1.00 97.38 206 ALA A C 1
ATOM 1716 O O . ALA A 1 206 ? 6.174 0.390 -23.841 1.00 97.38 206 ALA A O 1
ATOM 1717 N N . VAL A 1 207 ? 4.549 1.307 -22.580 1.00 96.50 207 VAL A N 1
ATOM 1718 C CA . VAL A 1 207 ? 5.456 1.929 -21.602 1.00 96.50 207 VAL A CA 1
ATOM 1719 C C . VAL A 1 207 ? 6.098 0.857 -20.728 1.00 96.50 207 VAL A C 1
ATOM 1721 O O . VAL A 1 207 ? 7.316 0.857 -20.584 1.00 96.50 207 VAL A O 1
ATOM 1724 N N . GLN A 1 208 ? 5.316 -0.097 -20.218 1.00 96.25 208 GLN A N 1
ATOM 1725 C CA . GLN A 1 208 ? 5.857 -1.223 -19.462 1.00 96.25 208 GLN A CA 1
ATOM 1726 C C . GLN A 1 208 ? 6.834 -2.042 -20.311 1.00 96.25 208 GLN A C 1
ATOM 1728 O O . GLN A 1 208 ? 7.935 -2.305 -19.851 1.00 96.25 208 GLN A O 1
ATOM 1733 N N . ASP A 1 209 ? 6.497 -2.373 -21.561 1.00 96.88 209 ASP A N 1
ATOM 1734 C CA . ASP A 1 209 ? 7.407 -3.104 -22.458 1.00 96.88 209 ASP A CA 1
ATOM 1735 C C . ASP A 1 209 ? 8.722 -2.355 -22.734 1.00 96.88 209 ASP A C 1
ATOM 1737 O O . ASP A 1 209 ? 9.752 -2.993 -22.939 1.00 96.88 209 ASP A O 1
ATOM 1741 N N . LEU A 1 210 ? 8.696 -1.017 -22.766 1.00 97.38 210 LEU A N 1
ATOM 1742 C CA . LEU A 1 210 ? 9.893 -0.192 -22.949 1.00 97.38 210 LEU A CA 1
ATOM 1743 C C . LEU A 1 210 ? 10.775 -0.166 -21.695 1.00 97.38 210 LEU A C 1
ATOM 1745 O O . LEU A 1 210 ? 11.994 -0.206 -21.822 1.00 97.38 210 LEU A O 1
ATOM 1749 N N . LEU A 1 211 ? 10.162 -0.033 -20.518 1.00 97.06 211 LEU A N 1
ATOM 1750 C CA . LEU A 1 211 ? 10.868 0.151 -19.247 1.00 97.06 211 LEU A CA 1
ATOM 1751 C C . LEU A 1 211 ? 11.290 -1.168 -18.593 1.00 97.06 211 LEU A C 1
ATOM 1753 O O . LEU A 1 211 ? 12.201 -1.177 -17.768 1.00 97.06 211 LEU A O 1
ATOM 1757 N N . TYR A 1 212 ? 10.612 -2.268 -18.924 1.00 97.56 212 TYR A N 1
ATOM 1758 C CA . TYR A 1 212 ? 10.770 -3.531 -18.223 1.00 97.56 212 TYR A CA 1
ATOM 1759 C C . TYR A 1 212 ? 12.193 -4.087 -18.336 1.00 97.56 212 TYR A C 1
ATOM 1761 O O . TYR A 1 212 ? 12.682 -4.411 -19.422 1.00 97.56 212 TYR A O 1
ATOM 1769 N N . LYS A 1 213 ? 12.808 -4.298 -17.173 1.00 96.56 213 LYS A N 1
ATOM 1770 C CA . LYS A 1 213 ? 14.044 -5.053 -16.985 1.00 96.56 213 LYS A CA 1
ATOM 1771 C C . LYS A 1 213 ? 13.833 -6.064 -15.871 1.00 96.56 213 LYS A C 1
ATOM 1773 O O . LYS A 1 213 ? 13.595 -5.680 -14.734 1.00 96.56 213 LYS A O 1
ATOM 1778 N N . ALA A 1 214 ? 13.966 -7.354 -16.170 1.00 94.25 214 ALA A N 1
ATOM 1779 C CA . ALA A 1 214 ? 13.714 -8.427 -15.200 1.00 94.25 214 ALA A CA 1
ATOM 1780 C C . ALA A 1 214 ? 14.558 -8.315 -13.909 1.00 94.25 214 ALA A C 1
ATOM 1782 O O . ALA A 1 214 ? 14.134 -8.758 -12.839 1.00 94.25 214 ALA A O 1
ATOM 1783 N N . ASP A 1 215 ? 15.743 -7.715 -14.009 1.00 95.12 215 ASP A N 1
ATOM 1784 C CA . ASP A 1 215 ? 16.700 -7.477 -12.932 1.00 95.12 215 ASP A CA 1
ATOM 1785 C C . ASP A 1 215 ? 16.830 -5.997 -12.528 1.00 95.12 215 ASP A C 1
ATOM 1787 O O . ASP A 1 215 ? 17.704 -5.674 -11.727 1.00 95.12 215 ASP A O 1
ATOM 1791 N N . GLY A 1 216 ? 15.943 -5.118 -13.012 1.00 97.06 216 GLY A N 1
ATOM 1792 C CA . GLY A 1 216 ? 15.962 -3.686 -12.699 1.00 97.06 216 GLY A CA 1
ATOM 1793 C C . GLY A 1 216 ? 15.906 -3.402 -11.187 1.00 97.06 216 GLY A C 1
ATOM 1794 O O . GLY A 1 216 ? 15.192 -4.108 -10.466 1.00 97.06 216 GLY A O 1
ATOM 1795 N N . PRO A 1 217 ? 16.670 -2.429 -10.662 1.00 97.19 217 PRO A N 1
ATOM 1796 C CA . PRO A 1 217 ? 16.721 -2.147 -9.227 1.00 97.19 217 PRO A CA 1
ATOM 1797 C C . PRO A 1 217 ? 15.431 -1.517 -8.690 1.00 97.19 217 PRO A C 1
ATOM 1799 O O . PRO A 1 217 ? 15.198 -1.578 -7.485 1.00 97.19 217 PRO A O 1
ATOM 1802 N N . ASP A 1 218 ? 14.582 -0.981 -9.567 1.00 97.81 218 ASP A N 1
ATOM 1803 C CA . ASP A 1 218 ? 13.386 -0.228 -9.208 1.00 97.81 218 ASP A CA 1
ATOM 1804 C C . ASP A 1 218 ? 12.093 -0.983 -9.563 1.00 97.81 218 ASP A C 1
ATOM 1806 O O . ASP A 1 218 ? 12.065 -1.852 -10.438 1.00 97.81 218 ASP A O 1
ATOM 1810 N N . THR A 1 219 ? 11.004 -0.634 -8.885 1.00 97.31 219 THR A N 1
ATOM 1811 C CA . THR A 1 219 ? 9.625 -1.072 -9.112 1.00 97.31 219 THR A CA 1
ATOM 1812 C C . THR A 1 219 ? 8.673 0.020 -8.634 1.00 97.31 219 THR A C 1
ATOM 1814 O O . THR A 1 219 ? 8.965 0.754 -7.694 1.00 97.31 219 THR A O 1
ATOM 1817 N N . TYR A 1 220 ? 7.466 0.066 -9.188 1.00 96.06 220 TYR A N 1
ATOM 1818 C CA . TYR A 1 220 ? 6.377 0.776 -8.520 1.00 96.06 220 TYR A CA 1
ATOM 1819 C C . TYR A 1 220 ? 5.759 -0.105 -7.441 1.00 96.06 220 TYR A C 1
ATOM 1821 O O . TYR A 1 220 ? 5.728 -1.331 -7.576 1.00 96.06 220 TYR A O 1
ATOM 1829 N N . TRP A 1 221 ? 5.273 0.513 -6.365 1.00 97.19 221 TRP A N 1
ATOM 1830 C CA . TRP A 1 221 ? 4.701 -0.187 -5.218 1.00 97.19 221 TRP A CA 1
ATOM 1831 C C . TRP A 1 221 ? 3.204 0.078 -5.072 1.00 97.19 221 TRP A C 1
ATOM 1833 O O . TRP A 1 221 ? 2.697 1.192 -5.227 1.00 97.19 221 TRP A O 1
ATOM 1843 N N . ILE A 1 222 ? 2.484 -0.974 -4.706 1.00 97.31 222 ILE A N 1
ATOM 1844 C CA . ILE A 1 222 ? 1.052 -0.973 -4.444 1.00 97.31 222 ILE A CA 1
ATOM 1845 C C . ILE A 1 222 ? 0.838 -1.375 -2.989 1.00 97.31 222 ILE A C 1
ATOM 1847 O O . ILE A 1 222 ? 1.396 -2.353 -2.492 1.00 97.31 222 ILE A O 1
ATOM 1851 N N . MET A 1 223 ? -0.012 -0.622 -2.302 1.00 97.75 223 MET A N 1
ATOM 1852 C CA . MET A 1 223 ? -0.512 -0.949 -0.978 1.00 97.75 223 MET A CA 1
ATOM 1853 C C . MET A 1 223 ? -1.811 -1.746 -1.101 1.00 97.75 223 MET A C 1
ATOM 1855 O O . MET A 1 223 ? -2.777 -1.278 -1.703 1.00 97.75 223 MET A O 1
ATOM 1859 N N . ALA A 1 224 ? -1.851 -2.922 -0.485 1.00 98.06 224 ALA A N 1
ATOM 1860 C CA . ALA A 1 224 ? -3.033 -3.758 -0.345 1.00 98.06 224 ALA A CA 1
ATOM 1861 C C . ALA A 1 224 ? -3.550 -3.681 1.099 1.00 98.06 224 ALA A C 1
ATOM 1863 O O . ALA A 1 224 ? -2.892 -4.128 2.035 1.00 98.06 224 ALA A O 1
ATOM 1864 N N . ILE A 1 225 ? -4.740 -3.118 1.289 1.00 98.38 225 ILE A N 1
ATOM 1865 C CA . ILE A 1 225 ? -5.407 -2.995 2.588 1.00 98.38 225 ILE A CA 1
ATOM 1866 C C . ILE A 1 225 ? -6.309 -4.217 2.772 1.00 98.38 225 ILE A C 1
ATOM 1868 O O . ILE A 1 225 ? -7.321 -4.346 2.084 1.00 98.38 225 ILE A O 1
ATOM 1872 N N . HIS A 1 226 ? -5.967 -5.104 3.704 1.00 98.38 226 HIS A N 1
ATOM 1873 C CA . HIS A 1 226 ? -6.783 -6.263 4.057 1.00 98.38 226 HIS A CA 1
ATOM 1874 C C . HIS A 1 226 ? -7.952 -5.823 4.945 1.00 98.38 226 HIS A C 1
ATOM 1876 O O . HIS A 1 226 ? -7.779 -5.378 6.080 1.00 98.38 226 HIS A O 1
ATOM 1882 N N . LEU A 1 227 ? -9.161 -5.953 4.410 1.00 98.31 227 LEU A N 1
ATOM 1883 C CA . LEU A 1 227 ? -10.409 -5.521 5.018 1.00 98.31 227 LEU A CA 1
ATOM 1884 C C . LEU A 1 227 ? -11.007 -6.613 5.911 1.00 98.31 227 LEU A C 1
ATOM 1886 O O . LEU A 1 227 ? -11.027 -7.802 5.580 1.00 98.31 227 LEU A O 1
ATOM 1890 N N . GLY A 1 228 ? -11.519 -6.185 7.056 1.00 96.81 228 GLY A N 1
ATOM 1891 C CA . GLY A 1 228 ? -12.285 -6.982 7.996 1.00 96.81 228 GLY A CA 1
ATOM 1892 C C . GLY A 1 228 ? -13.784 -6.740 7.868 1.00 96.81 228 GLY A C 1
ATOM 1893 O O . GLY A 1 228 ? -14.341 -6.705 6.775 1.00 96.81 228 GLY A O 1
ATOM 1894 N N . GLU A 1 229 ? -14.447 -6.637 9.013 1.00 95.56 229 GLU A N 1
ATOM 1895 C CA . GLU A 1 229 ? -15.892 -6.436 9.087 1.00 95.56 229 GLU A CA 1
ATOM 1896 C C . GLU A 1 229 ? -16.305 -5.004 8.717 1.00 95.56 229 GLU A C 1
ATOM 1898 O O . GLU A 1 229 ? -15.598 -4.033 9.002 1.00 95.56 229 GLU A O 1
ATOM 1903 N N . VAL A 1 230 ? -17.483 -4.877 8.106 1.00 97.56 230 VAL A N 1
ATOM 1904 C CA . VAL A 1 230 ? -18.166 -3.595 7.909 1.00 97.56 230 VAL A CA 1
ATOM 1905 C C . VAL A 1 230 ? -18.877 -3.248 9.215 1.00 97.56 230 VAL A C 1
ATOM 1907 O O . VAL A 1 230 ? -19.860 -3.898 9.566 1.00 97.56 230 VAL A O 1
ATOM 1910 N N . VAL A 1 231 ? -18.377 -2.245 9.939 1.00 97.19 231 VAL A N 1
ATOM 1911 C CA . VAL A 1 231 ? -18.929 -1.831 11.243 1.00 97.19 231 VAL A CA 1
ATOM 1912 C C . VAL A 1 231 ? -20.053 -0.805 11.100 1.00 97.19 231 VAL A C 1
ATOM 1914 O O . VAL A 1 231 ? -20.962 -0.763 11.922 1.00 97.19 231 VAL A O 1
ATOM 1917 N N . GLU A 1 232 ? -20.044 -0.024 10.018 1.00 97.25 232 GLU A N 1
ATOM 1918 C CA . GLU A 1 232 ? -21.131 0.891 9.670 1.00 97.25 232 GLU A CA 1
ATOM 1919 C C . GLU A 1 232 ? -21.392 0.854 8.165 1.00 97.25 232 GLU A C 1
ATOM 1921 O O . GLU A 1 232 ? -20.455 0.853 7.363 1.00 97.25 232 GLU A O 1
ATOM 1926 N N . LEU A 1 233 ? -22.667 0.884 7.773 1.00 97.00 233 LEU A N 1
ATOM 1927 C CA . LEU A 1 233 ? -23.088 0.957 6.376 1.00 97.00 233 LEU A CA 1
ATOM 1928 C C . LEU A 1 233 ? -24.282 1.899 6.237 1.00 97.00 233 LEU A C 1
ATOM 1930 O O . LEU A 1 233 ? -25.359 1.637 6.771 1.00 97.00 233 LEU A O 1
ATOM 1934 N N . ASN A 1 234 ? -24.110 2.965 5.460 1.00 95.44 234 ASN A N 1
ATOM 1935 C CA . ASN A 1 234 ? -25.171 3.906 5.131 1.00 95.44 234 ASN A CA 1
ATOM 1936 C C . ASN A 1 234 ? -25.401 3.894 3.624 1.00 95.44 234 ASN A C 1
ATOM 1938 O O . ASN A 1 234 ? -24.477 4.121 2.845 1.00 95.44 234 ASN A O 1
ATOM 1942 N N . ARG A 1 235 ? -26.648 3.657 3.214 1.00 92.94 235 ARG A N 1
ATOM 1943 C CA . ARG A 1 235 ? -27.065 3.776 1.816 1.00 92.94 235 ARG A CA 1
ATOM 1944 C C . ARG A 1 235 ? -27.685 5.153 1.603 1.00 92.94 235 ARG A C 1
ATOM 1946 O O . ARG A 1 235 ? -28.683 5.478 2.251 1.00 92.94 235 ARG A O 1
ATOM 1953 N N . GLY A 1 236 ? -27.067 5.969 0.754 1.00 79.19 236 GLY A N 1
ATOM 1954 C CA . GLY A 1 236 ? -27.558 7.294 0.400 1.00 79.19 236 GLY A CA 1
ATOM 1955 C C . GLY A 1 236 ? -28.889 7.159 -0.331 1.00 79.19 236 GLY A C 1
ATOM 1956 O O . GLY A 1 236 ? -28.937 6.603 -1.423 1.00 79.19 236 GLY A O 1
ATOM 1957 N N . LYS A 1 237 ? -29.972 7.631 0.290 1.00 60.22 237 LYS A N 1
ATOM 1958 C CA . LYS A 1 237 ? -31.272 7.802 -0.369 1.00 60.22 237 LYS A CA 1
ATOM 1959 C C . LYS A 1 237 ? -31.392 9.194 -0.981 1.00 60.22 237 LYS A C 1
ATOM 1961 O O . LYS A 1 237 ? -30.837 10.160 -0.398 1.00 60.22 237 LYS A O 1
#